Protein AF-0000000086028084 (afdb_homodimer)

Radius of gyration: 30.64 Å; Cα contacts (8 Å, |Δi|>4): 241; chains: 2; bounding box: 40×107×77 Å

Organism: Nephila pilipes (NCBI:txid299642)

Nearest PDB structures (foldseek):
  4lmy-assembly1_B  TM=6.878E-01  e=6.997E-02  Streptococcus pyogenes NS88.2
  2xig-assembly1_C  TM=7.705E-01  e=4.191E-01  Helicobacter pylori 26695
  4ray-assembly1_A  TM=6.240E-01  e=9.632E-02  Magnetospirillum gryphiswaldense MSR-1 v2
  4ray-assembly1_B  TM=5.776E-01  e=9.035E-02  Magnetospirillum gryphiswaldense MSR-1 v2
  2qyo-assembly1_B  TM=6.756E-01  e=2.856E-01  unclassified

Secondary structure (DSSP, 8-state):
-HHHHHHHHHHHHHTS-TT------------------------------------B-HHHHHHHHHHHHHHHT-TT-B-HHHHHHHHTTT-TT--HHHHHHHHHT-TTTEEEEEESSGGG-EEEEEE-TT--/-HHHHHHHHHHHHTTS-TT------------------------------------B-HHHHHHHHHHHHHHHT-TT-B-HHHHHHHHTTT-TT--HHHHHHHHHT-TTTEEEEEESSGGG-EEEEEE-TT--

Solvent-accessible surface area (backbone atoms only — not comparable to full-atom values): 16603 Å² total; per-residue (Å²): 115,76,69,60,58,52,56,54,54,60,59,63,66,65,67,67,69,84,68,79,77,88,77,79,85,77,80,80,75,82,84,82,84,78,83,71,76,70,78,70,73,72,72,75,73,72,69,72,70,60,76,71,76,67,83,44,47,71,66,54,42,49,53,49,21,55,48,41,42,54,28,64,77,27,91,83,32,43,37,56,68,60,53,32,64,58,50,30,77,82,40,69,85,58,44,52,65,54,50,52,56,54,44,66,74,35,66,66,41,36,43,82,42,77,42,72,60,79,96,59,55,41,65,26,40,31,56,38,64,86,61,129,114,74,68,59,58,52,56,55,55,56,60,65,64,66,67,66,69,82,70,76,80,81,76,76,88,76,82,79,78,84,81,83,83,83,83,74,75,70,77,70,74,73,72,74,74,72,70,72,70,62,76,71,77,67,84,45,48,72,65,54,42,50,54,49,22,54,50,43,42,55,28,64,76,28,90,83,31,43,36,57,67,61,54,34,64,57,50,30,77,81,40,69,84,60,44,52,66,54,50,51,56,53,44,65,74,36,67,65,39,35,43,81,41,77,42,70,60,80,95,59,56,41,64,27,38,31,55,38,66,87,61,130

Sequence (264 aa):
SARIEELERALAESQRGRDSEIYEVAAEDRSGNDNTRQNVSVTNSSTQCIPEIVNVTDIDSHIASLIAIFLNAHPFGANIDYICSYVVKTHSALTARDTESLMRKFPRLFREESTGIGATLEKKWAFVGFKNSARIEELERALAESQRGRDSEIYEVAAEDRSGNDNTRQNVSVTNSSTQCIPEIVNVTDIDSHIASLIAIFLNAHPFGANIDYICSYVVKTHSALTARDTESLMRKFPRLFREESTGIGATLEKKWAFVGFKN

Structure (mmCIF, N/CA/C/O backbone):
data_AF-0000000086028084-model_v1
#
loop_
_entity.id
_entity.type
_entity.pdbx_description
1 polymer 'Ecto-NOX disulfide-thiol exchanger 1'
#
loop_
_atom_site.group_PDB
_atom_site.id
_atom_site.type_symbol
_atom_site.label_atom_id
_atom_site.label_alt_id
_atom_site.label_comp_id
_atom_site.label_asym_id
_atom_site.label_entity_id
_atom_site.label_seq_id
_atom_site.pdbx_PDB_ins_code
_atom_site.Cartn_x
_atom_site.Cartn_y
_atom_site.Cartn_z
_atom_site.occupancy
_atom_site.B_iso_or_equiv
_atom_site.auth_seq_id
_atom_site.auth_comp_id
_atom_site.auth_asym_id
_atom_site.auth_atom_id
_atom_site.pdbx_PDB_model_num
ATOM 1 N N . SER A 1 1 ? 5.75 -3.461 -33.75 1 35.44 1 SER A N 1
ATOM 2 C CA . SER A 1 1 ? 6.883 -3.555 -34.656 1 35.44 1 SER A CA 1
ATOM 3 C C . SER A 1 1 ? 7.438 -4.973 -34.719 1 35.44 1 SER A C 1
ATOM 5 O O . SER A 1 1 ? 7.027 -5.832 -33.938 1 35.44 1 SER A O 1
ATOM 7 N N . ALA A 1 2 ? 8.758 -5.125 -35.188 1 48.78 2 ALA A N 1
ATOM 8 C CA . ALA A 1 2 ? 9.633 -6.25 -35.5 1 48.78 2 ALA A CA 1
ATOM 9 C C . ALA A 1 2 ? 9.789 -7.168 -34.281 1 48.78 2 ALA A C 1
ATOM 11 O O . ALA A 1 2 ? 9.906 -8.391 -34.438 1 48.78 2 ALA A O 1
ATOM 12 N N . ARG A 1 3 ? 9.75 -6.512 -33.125 1 47.5 3 ARG A N 1
ATOM 13 C CA . ARG A 1 3 ? 10.109 -7.238 -31.906 1 47.5 3 ARG A CA 1
ATOM 14 C C . ARG A 1 3 ? 8.969 -8.141 -31.438 1 47.5 3 ARG A C 1
ATOM 16 O O . ARG A 1 3 ? 9.195 -9.102 -30.703 1 47.5 3 ARG A O 1
ATOM 23 N N . ILE A 1 4 ? 7.691 -7.789 -31.766 1 49.78 4 ILE A N 1
ATOM 24 C CA . ILE A 1 4 ? 6.512 -8.57 -31.391 1 49.78 4 ILE A CA 1
ATOM 25 C C . ILE A 1 4 ? 6.469 -9.852 -32.219 1 49.78 4 ILE A C 1
ATOM 27 O O . ILE A 1 4 ? 6.129 -10.922 -31.688 1 49.78 4 ILE A O 1
ATOM 31 N N . GLU A 1 5 ? 6.902 -9.727 -33.438 1 51.03 5 GLU A N 1
ATOM 32 C CA . GLU A 1 5 ? 6.848 -10.844 -34.375 1 51.03 5 GLU A CA 1
ATOM 33 C C . GLU A 1 5 ? 7.871 -11.922 -34 1 51.03 5 GLU A C 1
ATOM 35 O O . GLU A 1 5 ? 7.602 -13.117 -34.156 1 51.03 5 GLU A O 1
ATOM 40 N N . GLU A 1 6 ? 9.016 -11.43 -33.344 1 49.56 6 GLU A N 1
ATOM 41 C CA . GLU A 1 6 ? 10.07 -12.352 -32.938 1 49.56 6 GLU A CA 1
ATOM 42 C C . GLU A 1 6 ? 9.648 -13.195 -31.75 1 49.56 6 GLU A C 1
ATOM 44 O O . GLU A 1 6 ? 9.922 -14.391 -31.688 1 49.56 6 GLU A O 1
ATOM 49 N N . LEU A 1 7 ? 8.844 -12.578 -30.812 1 48.91 7 LEU A N 1
ATOM 50 C CA . LEU A 1 7 ? 8.406 -13.305 -29.625 1 48.91 7 LEU A CA 1
ATOM 51 C C . LEU A 1 7 ? 7.328 -14.32 -29.984 1 48.91 7 LEU A C 1
ATOM 53 O O . LEU A 1 7 ? 7.328 -15.438 -29.453 1 48.91 7 LEU A O 1
ATOM 57 N N . GLU A 1 8 ? 6.535 -13.961 -30.984 1 49.94 8 GLU A N 1
ATOM 58 C CA . GLU A 1 8 ? 5.508 -14.891 -31.453 1 49.94 8 GLU A CA 1
ATOM 59 C C . GLU A 1 8 ? 6.129 -16.109 -32.125 1 49.94 8 GLU A C 1
ATOM 61 O O . GLU A 1 8 ? 5.645 -17.234 -31.953 1 49.94 8 GLU A O 1
ATOM 66 N N . ARG A 1 9 ? 7.234 -15.898 -32.844 1 46.97 9 ARG A N 1
ATOM 67 C CA . ARG A 1 9 ? 7.918 -16.953 -33.562 1 46.97 9 ARG A CA 1
ATOM 68 C C . ARG A 1 9 ? 8.562 -17.953 -32.594 1 46.97 9 ARG A C 1
ATOM 70 O O . ARG A 1 9 ? 8.531 -19.156 -32.844 1 46.97 9 ARG A O 1
ATOM 77 N N . ALA A 1 10 ? 9.008 -17.516 -31.359 1 42.5 10 ALA A N 1
ATOM 78 C CA . ALA A 1 10 ? 9.68 -18.406 -30.422 1 42.5 10 ALA A CA 1
ATOM 79 C C . ALA A 1 10 ? 8.672 -19.312 -29.719 1 42.5 10 ALA A C 1
ATOM 81 O O . ALA A 1 10 ? 8.961 -20.484 -29.453 1 42.5 10 ALA A O 1
ATOM 82 N N . LEU A 1 11 ? 7.395 -18.844 -29.547 1 42.72 11 LEU A N 1
ATOM 83 C CA . LEU A 1 11 ? 6.387 -19.641 -28.859 1 42.72 11 LEU A CA 1
ATOM 84 C C . LEU A 1 11 ? 5.891 -20.781 -29.734 1 42.72 11 LEU A C 1
ATOM 86 O O . LEU A 1 11 ? 5.613 -21.875 -29.234 1 42.72 11 LEU A O 1
ATOM 90 N N . ALA A 1 12 ? 5.805 -20.594 -31.047 1 40.97 12 ALA A N 1
ATOM 91 C CA . ALA A 1 12 ? 5.266 -21.609 -31.938 1 40.97 12 ALA A CA 1
ATOM 92 C C . ALA A 1 12 ? 6.172 -22.844 -31.984 1 40.97 12 ALA A C 1
ATOM 94 O O . ALA A 1 12 ? 5.691 -23.969 -32.094 1 40.97 12 ALA A O 1
ATOM 95 N N . GLU A 1 13 ? 7.492 -22.688 -31.906 1 37.75 13 GLU A N 1
ATOM 96 C CA . GLU A 1 13 ? 8.391 -23.797 -32.156 1 37.75 13 GLU A CA 1
ATOM 97 C C . GLU A 1 13 ? 8.422 -24.766 -30.969 1 37.75 13 GLU A C 1
ATOM 99 O O . GLU A 1 13 ? 8.836 -25.922 -31.109 1 37.75 13 GLU A O 1
ATOM 104 N N . SER A 1 14 ? 8.078 -24.219 -29.766 1 32.22 14 SER A N 1
ATOM 105 C CA . SER A 1 14 ? 8.297 -25.094 -28.609 1 32.22 14 SER A CA 1
ATOM 106 C C . SER A 1 14 ? 7.184 -26.125 -28.484 1 32.22 14 SER A C 1
ATOM 108 O O . SER A 1 14 ? 7.297 -27.078 -27.703 1 32.22 14 SER A O 1
ATOM 110 N N . GLN A 1 15 ? 6.035 -25.953 -29.141 1 31.72 15 GLN A N 1
ATOM 111 C CA . GLN A 1 15 ? 4.941 -26.906 -28.922 1 31.72 15 GLN A CA 1
ATOM 112 C C . GLN A 1 15 ? 5.238 -28.25 -29.547 1 31.72 15 GLN A C 1
ATOM 114 O O . GLN A 1 15 ? 4.426 -29.172 -29.469 1 31.72 15 GLN A O 1
ATOM 119 N N . ARG A 1 16 ? 6.191 -28.297 -30.484 1 29.5 16 ARG A N 1
ATOM 120 C CA . ARG A 1 16 ? 6.176 -29.547 -31.234 1 29.5 16 ARG A CA 1
ATOM 121 C C . ARG A 1 16 ? 6.57 -30.719 -30.344 1 29.5 16 ARG A C 1
ATOM 123 O O . ARG A 1 16 ? 6.109 -31.844 -30.547 1 29.5 16 ARG A O 1
ATOM 130 N N . GLY A 1 17 ? 7.555 -30.594 -29.438 1 26.44 17 GLY A N 1
ATOM 131 C CA . GLY A 1 17 ? 8.344 -31.797 -29.203 1 26.44 17 GLY A CA 1
ATOM 132 C C . GLY A 1 17 ? 7.66 -32.781 -28.266 1 26.44 17 GLY A C 1
ATOM 133 O O . GLY A 1 17 ? 8.266 -33.75 -27.828 1 26.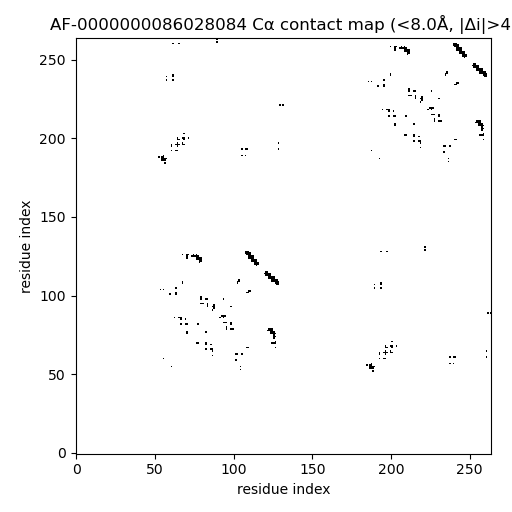44 17 GLY A O 1
ATOM 134 N N . ARG A 1 18 ? 6.633 -32.375 -27.453 1 26.69 18 ARG A N 1
ATOM 135 C CA . ARG A 1 18 ? 6.586 -33.281 -26.312 1 26.69 18 ARG A CA 1
ATOM 136 C C . ARG A 1 18 ? 5.902 -34.594 -26.672 1 26.69 18 ARG A C 1
ATOM 138 O O . ARG A 1 18 ? 4.676 -34.688 -26.641 1 26.69 18 ARG A O 1
ATOM 145 N N . ASP A 1 19 ? 6.227 -35.281 -27.672 1 26.41 19 ASP A N 1
ATOM 146 C CA . ASP A 1 19 ? 5.621 -36.562 -28.062 1 26.41 19 ASP A CA 1
ATOM 147 C C . ASP A 1 19 ? 5.785 -37.594 -26.969 1 26.41 19 ASP A C 1
ATOM 149 O O . ASP A 1 19 ? 5.027 -38.562 -26.922 1 26.41 19 ASP A O 1
ATOM 153 N N . SER A 1 20 ? 7.016 -37.719 -26.375 1 24.05 20 SER A N 1
ATOM 154 C CA . SER A 1 20 ? 7.473 -39.094 -26.344 1 24.05 20 SER A CA 1
ATOM 155 C C . SER A 1 20 ? 6.629 -39.938 -25.391 1 24.05 20 SER A C 1
ATOM 157 O O . SER A 1 20 ? 5.898 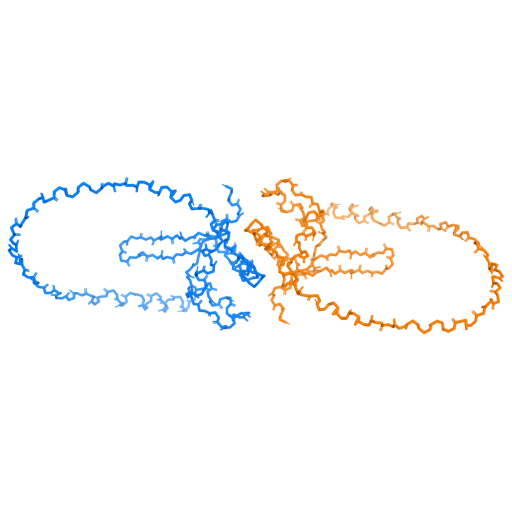-39.406 -24.562 1 24.05 20 SER A O 1
ATOM 159 N N . GLU A 1 21 ? 7.227 -41.156 -24.797 1 25.48 21 GLU A N 1
ATOM 160 C CA . GLU A 1 21 ? 7.137 -42.594 -24.672 1 25.48 21 GLU A CA 1
ATOM 161 C C . GLU A 1 21 ? 6.621 -43 -23.281 1 25.48 21 GLU A C 1
ATOM 163 O O . GLU A 1 21 ? 6.562 -44.188 -22.953 1 25.48 21 GLU A O 1
ATOM 168 N N . ILE A 1 22 ? 6.254 -42.125 -22.328 1 23.53 22 ILE A N 1
ATOM 169 C CA . ILE A 1 22 ? 6.504 -42.719 -21.031 1 23.53 22 ILE A CA 1
ATOM 170 C C . ILE A 1 22 ? 5.672 -44 -20.875 1 23.53 22 ILE A C 1
ATOM 172 O O . ILE A 1 22 ? 4.523 -44.031 -21.328 1 23.53 22 ILE A O 1
ATOM 176 N N . TYR A 1 23 ? 6.379 -45 -20.219 1 20.61 23 TYR A N 1
ATOM 177 C CA . TYR A 1 23 ? 6.484 -46.438 -19.938 1 20.61 23 TYR A CA 1
ATOM 178 C C . TYR A 1 23 ? 5.277 -46.938 -19.156 1 20.61 23 TYR A C 1
ATOM 180 O O . TYR A 1 23 ? 4.602 -46.125 -18.484 1 20.61 23 TYR A O 1
ATOM 188 N N . GLU A 1 24 ? 5.047 -48.188 -19.281 1 23.55 24 GLU A N 1
ATOM 189 C CA . GLU A 1 24 ? 4.105 -49.281 -19.156 1 23.55 24 GLU A CA 1
ATOM 190 C C . GLU A 1 24 ? 3.857 -49.656 -17.703 1 23.55 24 GLU A C 1
ATOM 192 O O . GLU A 1 24 ? 3.197 -50.656 -17.406 1 23.55 24 GLU A O 1
ATOM 197 N N . VAL A 1 25 ? 4.441 -48.875 -16.656 1 23.92 25 VAL A N 1
ATOM 198 C CA . VAL A 1 25 ? 4.648 -49.75 -15.492 1 23.92 25 VAL A CA 1
ATOM 199 C C . VAL A 1 25 ? 3.316 -50.344 -15.039 1 23.92 25 VAL A C 1
ATOM 201 O O . VAL A 1 25 ? 2.293 -49.625 -15.039 1 23.92 25 VAL A O 1
ATOM 204 N N . ALA A 1 26 ? 3.385 -51.656 -14.758 1 21.12 26 ALA A N 1
ATOM 205 C CA . ALA A 1 26 ? 2.674 -52.906 -14.508 1 21.12 26 ALA A CA 1
ATOM 206 C C . ALA A 1 26 ? 1.798 -52.781 -13.258 1 21.12 26 ALA A C 1
ATOM 208 O O . ALA A 1 26 ? 2.125 -52.062 -12.328 1 21.12 26 ALA A O 1
ATOM 209 N N . ALA A 1 27 ? 0.672 -53.375 -13.227 1 21.06 27 ALA A N 1
ATOM 210 C CA . ALA A 1 27 ? -0.643 -53.562 -12.625 1 21.06 27 ALA A CA 1
ATOM 211 C C . ALA A 1 27 ? -0.533 -54.312 -11.305 1 21.06 27 ALA A C 1
ATOM 213 O O . ALA A 1 27 ? -1.544 -54.75 -10.734 1 21.06 27 ALA A O 1
ATOM 214 N N . GLU A 1 28 ? 0.763 -54.469 -10.742 1 21.14 28 GLU A N 1
ATOM 215 C CA . GLU A 1 28 ? 0.634 -55.688 -9.953 1 21.14 28 GLU A CA 1
ATOM 216 C C . GLU A 1 28 ? -0.488 -55.562 -8.922 1 21.14 28 GLU A C 1
ATOM 218 O O . GLU A 1 28 ? -0.87 -54.469 -8.539 1 21.14 28 GLU A O 1
ATOM 223 N N . ASP A 1 29 ? -0.892 -56.719 -8.32 1 22.53 29 ASP A N 1
ATOM 224 C CA . ASP A 1 29 ? -1.953 -57.562 -7.777 1 22.53 29 ASP A CA 1
ATOM 225 C C . ASP A 1 29 ? -2.209 -57.25 -6.305 1 22.53 29 ASP A C 1
ATOM 227 O O . ASP A 1 29 ? -2.91 -58 -5.617 1 22.53 29 ASP A O 1
ATOM 231 N N . ARG A 1 30 ? -1.397 -56.312 -5.668 1 20.36 30 ARG A N 1
ATOM 232 C CA . ARG A 1 30 ? -1.273 -56.688 -4.258 1 20.36 30 ARG A CA 1
ATOM 233 C C . ARG A 1 30 ? -2.645 -56.844 -3.615 1 20.36 30 ARG A C 1
ATOM 235 O O . ARG A 1 30 ? -3.617 -56.219 -4.027 1 20.36 30 ARG A O 1
ATOM 242 N N . SER A 1 31 ? -2.715 -57.688 -2.598 1 20.62 31 SER A N 1
ATOM 243 C CA . SER A 1 31 ? -3.473 -58.562 -1.727 1 20.62 31 SER A CA 1
ATOM 244 C C . SER A 1 31 ? -4.473 -57.781 -0.876 1 20.62 31 SER A C 1
ATOM 246 O O . SER A 1 31 ? -4.418 -56.562 -0.809 1 20.62 31 SER A O 1
ATOM 248 N N . GLY A 1 32 ? -4.68 -58.312 0.406 1 21.25 32 GLY A N 1
ATOM 249 C CA . GLY A 1 32 ? -5.703 -58.938 1.222 1 21.25 32 GLY A CA 1
ATOM 250 C C . GLY A 1 32 ? -6.426 -57.969 2.137 1 21.25 32 GLY A C 1
ATOM 251 O O . GLY A 1 32 ? -7.625 -58.125 2.383 1 21.25 32 GLY A O 1
ATOM 252 N N . ASN A 1 33 ? -5.629 -57.312 3.041 1 21.92 33 ASN A N 1
ATOM 253 C CA . ASN A 1 33 ? -5.953 -57.406 4.461 1 21.92 33 ASN A CA 1
ATOM 254 C C . ASN A 1 33 ? -7.184 -56.594 4.816 1 21.92 33 ASN A C 1
ATOM 256 O O . ASN A 1 33 ? -7.57 -55.688 4.066 1 21.92 33 ASN A O 1
ATOM 260 N N . ASP A 1 34 ? -7.5 -56.719 6.184 1 25.2 34 ASP A N 1
ATOM 261 C CA . ASP A 1 34 ? -8.5 -56.719 7.242 1 25.2 34 ASP A CA 1
ATOM 262 C C . ASP A 1 34 ? -9.008 -55.312 7.547 1 25.2 34 ASP A C 1
ATOM 264 O O . ASP A 1 34 ? -8.219 -54.375 7.605 1 25.2 34 ASP A O 1
ATOM 268 N N . ASN A 1 35 ? -10.188 -55.188 7.328 1 23.02 35 ASN A N 1
ATOM 269 C CA . ASN A 1 35 ? -11.102 -54.031 7.426 1 23.02 35 ASN A CA 1
ATOM 270 C C . ASN A 1 35 ? -11.141 -53.469 8.844 1 23.02 35 ASN A C 1
ATOM 272 O O . ASN A 1 35 ? -11.891 -53.969 9.688 1 23.02 35 ASN A O 1
ATOM 276 N N . THR A 1 36 ? -9.977 -53.469 9.609 1 22.38 36 THR A N 1
ATOM 277 C CA . THR A 1 36 ? -10.109 -52.875 10.93 1 22.38 36 THR A CA 1
ATOM 278 C C . THR A 1 36 ? -10.758 -51.5 10.852 1 22.38 36 THR A C 1
ATOM 280 O O . THR A 1 36 ? -10.289 -50.625 10.109 1 22.38 36 THR A O 1
ATOM 283 N N . ARG A 1 37 ? -12 -51.531 11.203 1 21.31 37 ARG A N 1
ATOM 284 C CA . ARG A 1 37 ? -12.883 -50.375 11.359 1 21.31 37 ARG A CA 1
ATOM 285 C C . ARG A 1 37 ? -12.266 -49.344 12.297 1 21.31 37 ARG A C 1
ATOM 287 O O . ARG A 1 37 ? -12.195 -49.562 13.508 1 21.31 37 ARG A O 1
ATOM 294 N N . GLN A 1 38 ? -11.031 -49 12.195 1 22.81 38 GLN A N 1
ATOM 295 C CA . GLN A 1 38 ? -10.578 -47.969 13.125 1 22.81 38 GLN A CA 1
ATOM 296 C C . GLN A 1 38 ? -11.547 -46.781 13.156 1 22.81 38 GLN A C 1
ATOM 298 O O . GLN A 1 38 ? -11.898 -46.25 12.102 1 22.81 38 GLN A O 1
ATOM 303 N N . ASN A 1 39 ? -12.484 -46.906 14.133 1 24.36 39 ASN A N 1
ATOM 304 C CA . ASN A 1 39 ? -13.328 -45.812 14.562 1 24.36 39 ASN A CA 1
ATOM 305 C C . ASN A 1 39 ? -12.539 -44.5 14.633 1 24.36 39 ASN A C 1
ATOM 307 O O . ASN A 1 39 ? -11.656 -44.344 15.484 1 24.36 39 ASN A O 1
ATOM 311 N N . VAL A 1 40 ? -12.125 -44 13.547 1 28.92 40 VAL A N 1
ATOM 312 C CA . VAL A 1 40 ? -11.484 -42.688 13.516 1 28.92 40 VAL A CA 1
ATOM 313 C C . VAL A 1 40 ? -12.375 -41.656 14.211 1 28.92 40 VAL A C 1
ATOM 315 O O . VAL A 1 40 ? -13.5 -41.406 13.773 1 28.92 40 VAL A O 1
ATOM 318 N N . SER A 1 41 ? -12.516 -41.812 15.586 1 30.59 41 SER A N 1
ATOM 319 C CA . SER A 1 41 ? -13.055 -40.688 16.344 1 30.59 41 SER A CA 1
ATOM 320 C C . SER A 1 41 ? -12.555 -39.375 15.773 1 30.59 41 SER A C 1
ATOM 322 O O . SER A 1 41 ? -11.352 -39.125 15.734 1 30.59 41 SER A O 1
ATOM 324 N N . VAL A 1 42 ? -13.281 -38.906 14.844 1 30.44 42 VAL A N 1
ATOM 325 C CA . VAL A 1 42 ? -13.125 -37.531 14.375 1 30.44 42 VAL A CA 1
ATOM 326 C C . VAL A 1 42 ? -13.266 -36.562 15.547 1 30.44 42 VAL A C 1
ATOM 328 O O . VAL A 1 42 ? -14.359 -36.375 16.094 1 30.44 42 VAL A O 1
ATOM 331 N N . THR A 1 43 ? -12.555 -36.781 16.703 1 31.77 43 THR A N 1
ATOM 332 C CA . THR A 1 43 ? -12.484 -35.594 17.547 1 31.77 43 THR A CA 1
ATOM 333 C C . THR A 1 43 ? -12.32 -34.344 16.688 1 31.77 43 THR A C 1
ATOM 335 O O . THR A 1 43 ? -11.367 -34.219 15.914 1 31.77 43 THR A O 1
ATOM 338 N N . ASN A 1 44 ? -13.461 -33.75 16.312 1 27.73 44 ASN A N 1
ATOM 339 C CA . ASN A 1 44 ? -13.562 -32.406 15.812 1 27.73 44 ASN A CA 1
ATOM 340 C C . ASN A 1 44 ? -12.812 -31.406 16.703 1 27.73 44 ASN A C 1
ATOM 342 O O . ASN A 1 44 ? -13.312 -31.016 17.766 1 27.73 44 ASN A O 1
ATOM 346 N N . SER A 1 45 ? -11.664 -31.688 17.281 1 32.91 45 SER A N 1
ATOM 347 C CA . SER A 1 45 ? -10.898 -30.547 17.797 1 32.91 45 SER A CA 1
ATOM 348 C C . SER A 1 45 ? -11.102 -29.312 16.922 1 32.91 45 SER A C 1
ATOM 350 O O . SER A 1 45 ? -10.578 -29.234 15.805 1 32.91 45 SER A O 1
ATOM 352 N N . SER A 1 46 ? -12.234 -28.734 16.891 1 33.41 46 SER A N 1
ATOM 353 C CA . SER A 1 46 ? -12.422 -27.359 16.438 1 33.41 46 SER A CA 1
ATOM 354 C C . SER A 1 46 ? -11.289 -26.469 16.938 1 33.41 46 SER A C 1
ATOM 356 O O . SER A 1 46 ? -11.297 -26.016 18.078 1 33.41 46 SER A O 1
ATOM 358 N N . THR A 1 47 ? -10.016 -26.766 16.938 1 36.62 47 THR A N 1
ATOM 359 C CA . THR A 1 47 ? -8.977 -25.75 17.047 1 36.62 47 THR A CA 1
ATOM 360 C C . THR A 1 47 ? -9.484 -24.406 16.547 1 36.62 47 THR A C 1
ATOM 362 O O . THR A 1 47 ? -9.781 -24.25 15.359 1 36.62 47 THR A O 1
ATOM 365 N N . GLN A 1 48 ? -10.43 -23.797 17.25 1 39.28 48 GLN A N 1
ATOM 366 C CA . GLN A 1 48 ? -10.68 -22.375 17.062 1 39.28 48 GLN A CA 1
ATOM 367 C C . GLN A 1 48 ? -9.445 -21.656 16.5 1 39.28 48 GLN A C 1
ATOM 369 O O . GLN A 1 48 ? -8.414 -21.594 17.172 1 39.28 48 GLN A O 1
ATOM 374 N N . CYS A 1 49 ? -8.969 -21.906 15.367 1 40.41 49 CYS A N 1
ATOM 375 C CA . CYS A 1 49 ? -7.898 -21.156 14.734 1 40.41 49 CYS A CA 1
ATOM 376 C C . CYS A 1 49 ? -7.926 -19.688 15.172 1 40.41 49 CYS A C 1
ATOM 378 O O . CYS A 1 49 ? -8.906 -18.984 14.93 1 40.41 49 CYS A O 1
ATOM 380 N N . ILE A 1 50 ? -7.766 -19.359 16.453 1 42.94 50 ILE A N 1
ATOM 381 C CA . ILE A 1 50 ? -7.449 -17.969 16.766 1 42.94 50 ILE A CA 1
ATOM 382 C C . ILE A 1 50 ? -6.859 -17.297 15.531 1 42.94 50 ILE A C 1
ATOM 384 O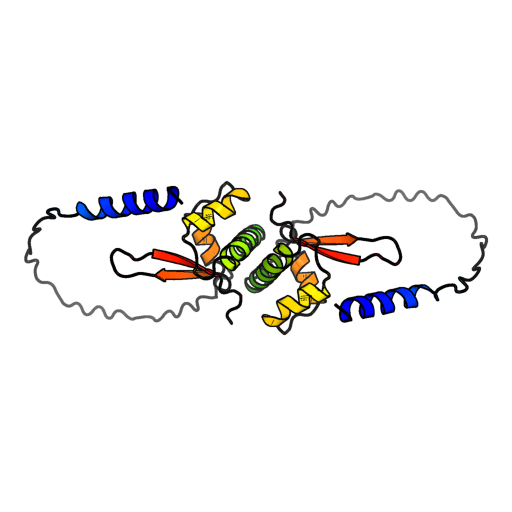 O . ILE A 1 50 ? -5.992 -17.859 14.859 1 42.94 50 ILE A O 1
ATOM 388 N N . PRO A 1 51 ? -7.609 -16.625 14.781 1 45.44 51 PRO A N 1
ATOM 389 C CA . PRO A 1 51 ? -6.898 -15.906 13.719 1 45.44 51 PRO A CA 1
ATOM 390 C C . PRO A 1 51 ? -5.457 -15.57 14.094 1 45.44 51 PRO A C 1
ATOM 392 O O . PRO A 1 51 ? -5.215 -14.984 15.156 1 45.44 51 PRO A O 1
ATOM 395 N N . GLU A 1 52 ? -4.555 -16.516 14.094 1 49.78 52 GLU A N 1
ATOM 396 C CA . GLU A 1 52 ? -3.146 -16.219 14.336 1 49.78 52 GLU A CA 1
ATOM 397 C C . GLU A 1 52 ? -2.826 -14.773 13.992 1 49.78 52 GLU A C 1
ATOM 399 O O . GLU A 1 52 ? -3.057 -14.328 12.859 1 49.78 52 GLU A O 1
ATOM 404 N N . ILE A 1 53 ? -3.113 -13.867 14.914 1 55.53 53 ILE A N 1
ATOM 405 C CA . ILE A 1 53 ? -2.578 -12.523 14.742 1 55.53 53 ILE A CA 1
ATOM 406 C C . ILE A 1 53 ? -1.187 -12.594 14.125 1 55.53 53 ILE A C 1
ATOM 408 O O . ILE A 1 53 ? -0.259 -13.141 14.719 1 55.53 53 ILE A O 1
ATOM 412 N N . VAL A 1 54 ? -1.104 -12.859 12.906 1 63.06 54 VAL A N 1
ATOM 413 C CA . VAL A 1 54 ? 0.207 -12.742 12.273 1 63.06 54 VAL A CA 1
ATOM 414 C C . VAL A 1 54 ? 0.832 -11.391 12.625 1 63.06 54 VAL A C 1
ATOM 416 O O . VAL A 1 54 ? 0.158 -10.359 12.586 1 63.06 54 VAL A O 1
ATOM 419 N N . ASN A 1 55 ? 1.783 -11.508 13.477 1 77.94 55 ASN A N 1
ATOM 420 C CA . ASN A 1 55 ? 2.566 -10.328 13.812 1 77.94 55 ASN A CA 1
ATOM 421 C C . ASN A 1 55 ? 3.143 -9.656 12.57 1 77.94 55 ASN A C 1
ATOM 423 O O . ASN A 1 55 ? 4.098 -10.164 11.977 1 77.94 55 ASN A O 1
ATOM 427 N N . VAL A 1 56 ? 2.416 -8.742 12.023 1 88.06 56 VAL A N 1
ATOM 428 C CA . VAL A 1 56 ? 2.912 -7.977 10.883 1 88.06 56 VAL A CA 1
ATOM 429 C C . VAL A 1 56 ? 3.861 -6.883 11.367 1 88.06 56 VAL A C 1
ATOM 431 O O . VAL A 1 56 ? 3.535 -6.137 12.289 1 88.06 56 VAL A O 1
ATOM 434 N N . THR A 1 57 ? 5.07 -6.93 10.836 1 89.56 57 THR A N 1
ATOM 435 C CA . THR A 1 57 ? 6.062 -5.918 11.188 1 89.56 57 THR A CA 1
ATOM 436 C C . THR A 1 57 ? 5.926 -4.695 10.289 1 89.56 57 THR A C 1
ATOM 438 O O . THR A 1 57 ? 5.199 -4.723 9.297 1 89.56 57 THR A O 1
ATOM 441 N N . ASP A 1 58 ? 6.633 -3.719 10.672 1 89.31 58 ASP A N 1
ATOM 442 C CA . ASP A 1 58 ? 6.656 -2.502 9.867 1 89.31 58 ASP A CA 1
ATOM 443 C C . ASP A 1 58 ? 7.227 -2.777 8.477 1 89.31 58 ASP A C 1
ATOM 445 O O . ASP A 1 58 ? 6.758 -2.213 7.488 1 89.31 58 ASP A O 1
ATOM 449 N N . ILE A 1 59 ? 8.227 -3.678 8.391 1 93.31 59 ILE A N 1
ATOM 450 C CA . ILE A 1 59 ? 8.836 -4.016 7.113 1 93.31 59 ILE A CA 1
ATOM 451 C C . ILE A 1 59 ? 7.852 -4.816 6.266 1 93.31 59 ILE A C 1
ATOM 453 O O . ILE A 1 59 ? 7.754 -4.609 5.051 1 93.31 59 ILE A O 1
ATOM 457 N N . ASP A 1 60 ? 7.09 -5.68 6.855 1 95.44 60 ASP A N 1
ATOM 458 C CA . ASP A 1 60 ? 6.043 -6.41 6.145 1 95.44 60 ASP A CA 1
ATOM 459 C C . ASP A 1 60 ? 5.035 -5.449 5.516 1 95.44 60 ASP A C 1
ATOM 461 O O . ASP A 1 60 ? 4.66 -5.609 4.352 1 95.44 60 ASP A O 1
ATOM 465 N N . SER A 1 61 ? 4.664 -4.473 6.328 1 96.81 61 SER A N 1
ATOM 466 C CA . SER A 1 61 ? 3.682 -3.512 5.844 1 96.81 61 SER A CA 1
ATOM 467 C C . SER A 1 61 ? 4.254 -2.65 4.723 1 96.81 61 SER A C 1
ATOM 469 O O . SER A 1 61 ? 3.547 -2.295 3.779 1 96.81 61 SER A O 1
ATOM 471 N N . HIS A 1 62 ? 5.547 -2.352 4.879 1 97.5 62 HIS A N 1
ATOM 472 C CA . HIS A 1 62 ? 6.223 -1.604 3.828 1 97.5 62 HIS A CA 1
ATOM 473 C C . HIS A 1 62 ? 6.211 -2.373 2.512 1 97.5 62 HIS A C 1
ATOM 475 O O . HIS A 1 62 ? 5.754 -1.855 1.49 1 97.5 62 HIS A O 1
ATOM 481 N N . ILE A 1 63 ? 6.59 -3.576 2.535 1 98.25 63 ILE A N 1
ATOM 482 C CA . ILE A 1 63 ? 6.66 -4.406 1.336 1 98.25 63 ILE A CA 1
ATOM 483 C C . ILE A 1 63 ? 5.258 -4.641 0.784 1 98.25 63 ILE A C 1
ATOM 485 O O . ILE A 1 63 ? 5.035 -4.539 -0.424 1 98.25 63 ILE A O 1
ATOM 489 N N . ALA A 1 64 ? 4.316 -4.852 1.64 1 98.62 64 ALA A N 1
ATOM 490 C CA . ALA A 1 64 ? 2.938 -5.055 1.205 1 98.62 64 ALA A CA 1
ATOM 491 C C . ALA A 1 64 ? 2.408 -3.83 0.466 1 98.62 64 ALA A C 1
ATOM 493 O O . ALA A 1 64 ? 1.698 -3.959 -0.533 1 98.62 64 ALA A O 1
ATOM 494 N N . SER A 1 65 ? 2.754 -2.674 0.97 1 98.88 65 SER A N 1
ATOM 495 C CA . SER A 1 65 ? 2.307 -1.44 0.333 1 98.88 65 SER A CA 1
ATOM 496 C C . SER A 1 65 ? 2.918 -1.282 -1.055 1 98.88 65 SER A C 1
ATOM 498 O O . SER A 1 65 ? 2.24 -0.853 -1.991 1 98.88 65 SER A O 1
ATOM 500 N N . LEU A 1 66 ? 4.18 -1.647 -1.214 1 98.88 66 LEU A N 1
ATOM 501 C CA . LEU A 1 66 ? 4.824 -1.605 -2.523 1 98.88 66 LEU A CA 1
ATOM 502 C C . LEU A 1 66 ? 4.145 -2.566 -3.492 1 98.88 66 LEU A C 1
ATOM 504 O O . LEU A 1 66 ? 3.891 -2.213 -4.648 1 98.88 66 LEU A O 1
ATOM 508 N N . ILE A 1 67 ? 3.82 -3.707 -3.002 1 98.94 67 ILE A N 1
ATOM 509 C CA . ILE A 1 67 ? 3.146 -4.703 -3.828 1 98.94 67 ILE A CA 1
ATOM 510 C C . ILE A 1 67 ? 1.746 -4.211 -4.191 1 98.94 67 ILE A C 1
ATOM 512 O O . ILE A 1 67 ? 1.3 -4.375 -5.328 1 98.94 67 ILE A O 1
ATOM 516 N N . ALA A 1 68 ? 1.043 -3.594 -3.211 1 98.94 68 ALA A N 1
ATOM 517 C CA . ALA A 1 68 ? -0.284 -3.043 -3.473 1 98.94 68 ALA A CA 1
ATOM 518 C C . ALA A 1 68 ? -0.235 -1.995 -4.578 1 98.94 68 ALA A C 1
ATOM 520 O O . ALA A 1 68 ? -1.081 -1.99 -5.477 1 98.94 68 ALA A O 1
ATOM 521 N N . ILE A 1 69 ? 0.767 -1.129 -4.559 1 98.94 69 ILE A N 1
ATOM 522 C CA . ILE A 1 69 ? 0.943 -0.117 -5.598 1 98.94 69 ILE A CA 1
ATOM 523 C C . ILE A 1 69 ? 1.129 -0.794 -6.953 1 98.94 69 ILE A C 1
ATOM 525 O O . ILE A 1 69 ? 0.473 -0.429 -7.93 1 98.94 69 ILE A O 1
ATOM 529 N N . PHE A 1 70 ? 1.95 -1.835 -7.012 1 98.94 70 PHE A N 1
ATOM 530 C CA . PHE A 1 70 ? 2.25 -2.551 -8.242 1 98.94 70 PHE A CA 1
ATOM 531 C C . PHE A 1 70 ? 1.006 -3.25 -8.781 1 98.94 70 PHE A C 1
ATOM 533 O O . PHE A 1 70 ? 0.646 -3.08 -9.945 1 98.94 70 PHE A O 1
ATOM 540 N N . LEU A 1 71 ? 0.311 -3.945 -7.953 1 98.88 71 LEU A N 1
ATOM 541 C CA . LEU A 1 71 ? -0.803 -4.777 -8.391 1 98.88 71 LEU A CA 1
ATOM 542 C C . LEU A 1 71 ? -2.033 -3.928 -8.695 1 98.88 71 LEU A C 1
ATOM 544 O O . LEU A 1 71 ? -2.857 -4.297 -9.531 1 98.88 71 LEU A O 1
ATOM 548 N N . ASN A 1 72 ? -2.127 -2.783 -8.023 1 98.81 72 ASN A N 1
ATOM 549 C CA . ASN A 1 72 ? -3.207 -1.861 -8.352 1 98.81 72 ASN A CA 1
ATOM 550 C C . ASN A 1 72 ? -3.141 -1.424 -9.812 1 98.81 72 ASN A C 1
ATOM 552 O O . ASN A 1 72 ? -4.176 -1.199 -10.445 1 98.81 72 ASN A O 1
ATOM 556 N N . ALA A 1 73 ? -1.989 -1.379 -10.375 1 98.69 73 ALA A N 1
ATOM 557 C CA . ALA A 1 73 ? -1.795 -1.009 -11.781 1 98.69 73 ALA A CA 1
ATOM 558 C C . ALA A 1 73 ? -1.903 -2.229 -12.688 1 98.69 73 ALA A C 1
ATOM 560 O O . ALA A 1 73 ? -1.74 -2.119 -13.906 1 98.69 73 ALA A O 1
ATOM 561 N N . HIS A 1 74 ? -2.141 -3.379 -12.18 1 98.5 74 HIS A N 1
ATOM 562 C CA . HIS A 1 74 ? -2.287 -4.648 -12.883 1 98.5 74 HIS A CA 1
ATOM 563 C C . HIS A 1 74 ? -3.621 -5.309 -12.555 1 98.5 74 HIS A C 1
ATOM 565 O O . HIS A 1 74 ? -3.664 -6.297 -11.82 1 98.5 74 HIS A O 1
ATOM 571 N N . PRO A 1 75 ? -4.727 -4.941 -13.172 1 97.19 75 PRO A N 1
ATOM 572 C CA . PRO A 1 75 ? -6.07 -5.383 -12.789 1 97.19 75 PRO A CA 1
ATOM 573 C C . PRO A 1 75 ? -6.297 -6.871 -13.047 1 97.19 75 PRO A C 1
ATOM 575 O O . PRO A 1 75 ? -7.215 -7.465 -12.477 1 97.19 75 PRO A O 1
ATOM 578 N N . PHE A 1 76 ? -5.449 -7.441 -13.75 1 96.31 76 PHE A N 1
ATOM 579 C CA . PHE A 1 76 ? -5.625 -8.844 -14.086 1 96.31 76 PHE A CA 1
ATOM 580 C C . PHE A 1 76 ? -4.633 -9.719 -13.328 1 96.31 76 PHE A C 1
ATOM 582 O O . PHE A 1 76 ? -4.457 -10.891 -13.641 1 96.31 76 PHE A O 1
ATOM 589 N N . GLY A 1 77 ? -3.941 -9.125 -12.438 1 98.06 77 GLY A N 1
ATOM 590 C CA . GLY A 1 77 ? -2.965 -9.859 -11.641 1 98.06 77 GLY A CA 1
ATOM 591 C C . GLY A 1 77 ? -1.607 -9.961 -12.305 1 98.06 77 GLY A C 1
ATOM 592 O O . GLY A 1 77 ? -1.42 -9.469 -13.422 1 98.06 77 GLY A O 1
ATOM 593 N N . ALA A 1 78 ? -0.68 -10.5 -11.586 1 98.44 78 ALA A N 1
ATOM 594 C CA . ALA A 1 78 ? 0.681 -10.711 -12.07 1 98.44 78 ALA A CA 1
ATOM 595 C C . ALA A 1 78 ? 1.295 -11.969 -11.469 1 98.44 78 ALA A C 1
ATOM 597 O O . ALA A 1 78 ? 0.924 -12.375 -10.367 1 98.44 78 ALA A O 1
ATOM 598 N N . ASN A 1 79 ? 2.152 -12.578 -12.188 1 97.56 79 ASN A N 1
ATOM 599 C CA . ASN A 1 79 ? 2.863 -13.734 -11.648 1 97.56 79 ASN A CA 1
ATOM 600 C C . ASN A 1 79 ? 3.883 -13.32 -10.594 1 97.56 79 ASN A C 1
ATOM 602 O O . ASN A 1 79 ? 4.32 -12.172 -10.555 1 97.56 79 ASN A O 1
ATOM 606 N N . ILE A 1 80 ? 4.227 -14.227 -9.828 1 98.44 80 ILE A N 1
ATOM 607 C CA . ILE A 1 80 ? 5.082 -13.977 -8.672 1 98.44 80 ILE A CA 1
ATOM 608 C C . ILE A 1 80 ? 6.434 -13.438 -9.133 1 98.44 80 ILE A C 1
ATOM 610 O O . ILE A 1 80 ? 7.039 -12.602 -8.461 1 98.44 80 ILE A O 1
ATOM 614 N N . ASP A 1 81 ? 6.941 -13.852 -10.289 1 98.19 81 ASP A N 1
ATOM 615 C CA . ASP A 1 81 ? 8.242 -13.398 -10.781 1 98.19 81 ASP A CA 1
ATOM 616 C C . ASP A 1 81 ? 8.211 -11.906 -11.117 1 98.19 81 ASP A C 1
ATOM 618 O O . ASP A 1 81 ? 9.18 -11.188 -10.867 1 98.19 81 ASP A O 1
ATOM 622 N N . TYR A 1 82 ? 7.098 -11.5 -11.625 1 98.44 82 TYR A N 1
ATOM 623 C CA . TYR A 1 82 ? 6.945 -10.086 -11.969 1 98.44 82 TYR A CA 1
ATOM 624 C C . TYR A 1 82 ? 6.836 -9.234 -10.711 1 98.44 82 TYR A C 1
ATOM 626 O O . TYR A 1 82 ? 7.441 -8.164 -10.625 1 98.44 82 TYR A O 1
ATOM 634 N N . ILE A 1 83 ? 6.137 -9.68 -9.789 1 98.88 83 ILE A N 1
ATOM 635 C CA . ILE A 1 83 ? 5.977 -8.961 -8.523 1 98.88 83 ILE A CA 1
ATOM 636 C C . ILE A 1 83 ? 7.32 -8.883 -7.805 1 98.88 83 ILE A C 1
ATOM 638 O O . ILE A 1 83 ? 7.727 -7.809 -7.352 1 98.88 83 ILE A O 1
ATOM 642 N N . CYS A 1 84 ? 8.031 -9.961 -7.797 1 98.81 84 CYS A N 1
ATOM 643 C CA . CYS A 1 84 ? 9.336 -10.008 -7.141 1 98.81 84 CYS A CA 1
ATOM 644 C C . CYS A 1 84 ? 10.312 -9.055 -7.816 1 98.81 84 CYS A C 1
ATOM 646 O O . CYS A 1 84 ? 11.094 -8.383 -7.141 1 98.81 84 CYS A O 1
ATOM 648 N N . SER A 1 85 ? 10.297 -8.992 -9.141 1 98.69 85 SER A N 1
ATOM 649 C CA . SER A 1 85 ? 11.188 -8.094 -9.875 1 98.69 85 SER A CA 1
ATOM 650 C C . SER A 1 85 ? 10.977 -6.645 -9.461 1 98.69 85 SER A C 1
ATOM 652 O O . SER A 1 85 ? 11.906 -5.84 -9.492 1 98.69 85 SER A O 1
ATOM 654 N N . TYR A 1 86 ? 9.797 -6.328 -9.078 1 98.56 86 TYR A N 1
ATOM 655 C CA . TYR A 1 86 ? 9.445 -4.98 -8.648 1 98.56 86 TYR A CA 1
ATOM 656 C C . TYR A 1 86 ? 9.945 -4.715 -7.234 1 98.56 86 TYR A C 1
ATOM 658 O O . TYR A 1 86 ? 10.586 -3.689 -6.977 1 98.56 86 TYR A O 1
ATOM 666 N N . VAL A 1 87 ? 9.734 -5.617 -6.281 1 98.44 87 VAL A N 1
ATOM 667 C CA . VAL A 1 87 ? 9.984 -5.355 -4.867 1 98.44 87 VAL A CA 1
ATOM 668 C C . VAL A 1 87 ? 11.484 -5.457 -4.578 1 98.44 87 VAL A C 1
ATOM 670 O O . VAL A 1 87 ? 12 -4.742 -3.715 1 98.44 87 VAL A O 1
ATOM 673 N N . VAL A 1 88 ? 12.266 -6.18 -5.312 1 98.12 88 VAL A N 1
ATOM 674 C CA . VAL A 1 88 ? 13.68 -6.395 -5.055 1 98.12 88 VAL A CA 1
ATOM 675 C C . VAL A 1 88 ? 14.453 -5.105 -5.309 1 98.12 88 VAL A C 1
ATOM 677 O O . VAL A 1 88 ? 15.609 -4.969 -4.887 1 98.12 88 VAL A O 1
ATOM 680 N N . LYS A 1 89 ? 13.859 -4.188 -6.102 1 97.38 89 LYS A N 1
ATOM 681 C CA . LYS A 1 89 ? 14.492 -2.889 -6.316 1 97.38 89 LYS A CA 1
ATOM 682 C C . LYS A 1 89 ? 14.656 -2.135 -5 1 97.38 89 LYS A C 1
ATOM 684 O O . LYS A 1 89 ? 15.547 -1.294 -4.867 1 97.38 89 LYS A O 1
ATOM 689 N N . THR A 1 90 ? 13.805 -2.311 -4.012 1 97.06 90 THR A N 1
ATOM 690 C CA . THR A 1 90 ? 13.875 -1.674 -2.701 1 97.06 90 THR A CA 1
ATOM 691 C C . THR A 1 90 ? 14.352 -2.664 -1.645 1 97.06 90 THR A C 1
ATOM 693 O O . THR A 1 90 ? 15.07 -2.287 -0.712 1 97.06 90 THR A O 1
ATOM 696 N N . HIS A 1 91 ? 13.977 -3.891 -1.782 1 97.06 91 HIS A N 1
ATOM 697 C CA . HIS A 1 91 ? 14.375 -4.965 -0.879 1 97.06 91 HIS A CA 1
ATOM 698 C C . HIS A 1 91 ? 15.117 -6.066 -1.626 1 97.06 91 HIS A C 1
ATOM 700 O O . HIS A 1 91 ? 14.531 -7.094 -1.973 1 97.06 91 HIS A O 1
ATOM 706 N N . SER A 1 92 ? 16.391 -5.949 -1.705 1 97.5 92 SER A N 1
ATOM 707 C CA . SER A 1 92 ? 17.203 -6.73 -2.635 1 97.5 92 SER A CA 1
ATOM 708 C C . SER A 1 92 ? 17.359 -8.172 -2.16 1 97.5 92 SER A C 1
ATOM 710 O O . SER A 1 92 ? 17.719 -9.055 -2.943 1 97.5 92 SER A O 1
ATOM 712 N N . ALA A 1 93 ? 17.094 -8.391 -0.923 1 97.38 93 ALA A N 1
ATOM 713 C CA . ALA A 1 93 ? 17.328 -9.727 -0.387 1 97.38 93 ALA A CA 1
ATOM 714 C C . ALA A 1 93 ? 16.109 -10.625 -0.589 1 97.38 93 ALA A C 1
ATOM 716 O O . ALA A 1 93 ? 16.172 -11.828 -0.314 1 97.38 93 ALA A O 1
ATOM 717 N N . LEU A 1 94 ? 15.039 -10.078 -1.054 1 97.94 94 LEU A N 1
ATOM 718 C CA . LEU A 1 94 ? 13.797 -10.844 -1.149 1 97.94 94 LEU A CA 1
ATOM 719 C C . LEU A 1 94 ? 13.844 -11.812 -2.332 1 97.94 94 LEU A C 1
ATOM 721 O O . LEU A 1 94 ? 14.359 -11.469 -3.396 1 97.94 94 LEU A O 1
ATOM 725 N N . THR A 1 95 ? 13.289 -13.016 -2.111 1 98.56 95 THR A N 1
ATOM 726 C CA . THR A 1 95 ? 13.062 -13.992 -3.172 1 98.56 95 THR A CA 1
ATOM 727 C C . THR A 1 95 ? 11.586 -14.055 -3.543 1 98.56 95 THR A C 1
ATOM 729 O O . THR A 1 95 ? 10.742 -13.438 -2.881 1 98.56 95 THR A O 1
ATOM 732 N N . ALA A 1 96 ? 11.297 -14.812 -4.629 1 98.5 96 ALA A N 1
ATOM 733 C CA . ALA A 1 96 ? 9.906 -15.062 -4.996 1 98.5 96 ALA A CA 1
ATOM 734 C C . ALA A 1 96 ? 9.156 -15.766 -3.871 1 98.5 96 ALA A C 1
ATOM 736 O O . ALA A 1 96 ? 7.996 -15.461 -3.598 1 98.5 96 ALA A O 1
ATOM 737 N N . ARG A 1 97 ? 9.836 -16.641 -3.221 1 98.38 97 ARG A N 1
ATOM 738 C CA . ARG A 1 97 ? 9.234 -17.375 -2.113 1 98.38 97 ARG A CA 1
ATOM 739 C C . ARG A 1 97 ? 8.906 -16.453 -0.95 1 98.38 97 ARG A C 1
ATOM 741 O O . ARG A 1 97 ? 7.809 -16.516 -0.391 1 98.38 97 ARG A O 1
ATOM 748 N N . ASP A 1 98 ? 9.859 -15.594 -0.588 1 98.12 98 ASP A N 1
ATOM 749 C CA . ASP A 1 98 ? 9.625 -14.594 0.455 1 98.12 98 ASP A CA 1
ATOM 750 C C . ASP A 1 98 ? 8.445 -13.703 0.104 1 98.12 98 ASP A C 1
ATOM 752 O O . ASP A 1 98 ? 7.586 -13.438 0.951 1 98.12 98 ASP A O 1
ATOM 756 N N . THR A 1 99 ? 8.445 -13.281 -1.15 1 98.56 99 THR A N 1
ATOM 757 C CA . THR A 1 99 ? 7.414 -12.367 -1.635 1 98.56 99 THR A CA 1
ATOM 758 C C . THR A 1 99 ? 6.035 -13.016 -1.562 1 98.56 99 THR A C 1
ATOM 760 O O . THR A 1 99 ? 5.082 -12.414 -1.072 1 98.56 99 THR A O 1
ATOM 763 N N . GLU A 1 100 ? 5.969 -14.227 -1.919 1 98.56 100 GLU A N 1
ATOM 764 C CA . GLU A 1 100 ? 4.719 -14.977 -1.87 1 98.56 100 GLU A CA 1
ATOM 765 C C . GLU A 1 100 ? 4.258 -15.188 -0.431 1 98.56 100 GLU A C 1
ATOM 767 O O . GLU A 1 100 ? 3.082 -14.984 -0.115 1 98.56 100 GLU A O 1
ATOM 772 N N . SER A 1 101 ? 5.188 -15.602 0.385 1 97.75 101 SER A N 1
ATOM 773 C CA . SER A 1 101 ? 4.875 -15.82 1.793 1 97.75 101 SER A CA 1
ATOM 774 C C . SER A 1 101 ? 4.359 -14.547 2.451 1 97.75 101 SER A C 1
ATOM 776 O O . SER A 1 101 ? 3.432 -14.594 3.26 1 97.75 101 SER A O 1
ATOM 778 N N . LEU A 1 102 ? 4.98 -13.461 2.082 1 97.25 102 LEU A N 1
ATOM 779 C CA . LEU A 1 102 ? 4.57 -12.172 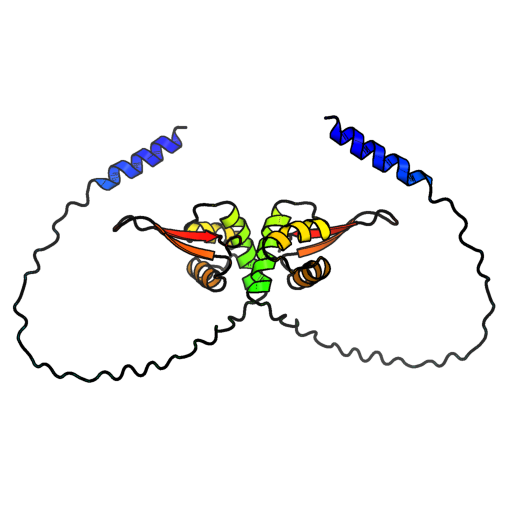2.631 1 97.25 102 LEU A CA 1
ATOM 780 C C . LEU A 1 102 ? 3.146 -11.828 2.201 1 97.25 102 LEU A C 1
ATOM 782 O O . LEU A 1 102 ? 2.328 -11.414 3.025 1 97.25 102 LEU A O 1
ATOM 786 N N . MET A 1 103 ? 2.842 -12.047 0.946 1 98.12 103 MET A N 1
ATOM 787 C CA . MET A 1 103 ? 1.521 -11.688 0.439 1 98.12 103 MET A CA 1
ATOM 788 C C . MET A 1 103 ? 0.436 -12.523 1.113 1 98.12 103 MET A C 1
ATOM 790 O O . MET A 1 103 ? -0.682 -12.047 1.317 1 98.12 103 MET A O 1
ATOM 794 N N . ARG A 1 104 ? 0.764 -13.664 1.547 1 97.25 104 ARG A N 1
ATOM 795 C CA . ARG A 1 104 ? -0.19 -14.539 2.227 1 97.25 104 ARG A CA 1
ATOM 796 C C . ARG A 1 104 ? -0.546 -13.992 3.605 1 97.25 104 ARG A C 1
ATOM 798 O O . ARG A 1 104 ? -1.606 -14.305 4.148 1 97.25 104 ARG A O 1
ATOM 805 N N . LYS A 1 105 ? 0.264 -13.156 4.121 1 95.38 105 LYS A N 1
ATOM 806 C CA . LYS A 1 105 ? -0.004 -12.539 5.422 1 95.38 105 LYS A CA 1
ATOM 807 C C . LYS A 1 105 ? -1.075 -11.461 5.309 1 95.38 105 LYS A C 1
ATOM 809 O O . LYS A 1 105 ? -1.6 -10.992 6.32 1 95.38 105 LYS A O 1
ATOM 814 N N . PHE A 1 106 ? -1.402 -11.055 4.043 1 96.31 106 PHE A N 1
ATOM 815 C CA . PHE A 1 106 ? -2.307 -9.93 3.844 1 96.31 106 PHE A CA 1
ATOM 816 C C . PHE A 1 106 ? -3.467 -10.32 2.938 1 96.31 106 PHE A C 1
ATOM 818 O O . PHE A 1 106 ? -3.619 -9.773 1.844 1 96.31 106 PHE A O 1
ATOM 825 N N . PRO A 1 107 ? -4.367 -11.133 3.486 1 96.06 107 PRO A N 1
ATOM 826 C CA . PRO A 1 107 ? -5.457 -11.633 2.646 1 96.06 107 PRO A CA 1
ATOM 827 C C . PRO A 1 107 ? -6.477 -10.547 2.301 1 96.06 107 PRO A C 1
ATOM 829 O O . PRO A 1 107 ? -7.301 -10.734 1.402 1 96.06 107 PRO A O 1
ATOM 832 N N . ARG A 1 108 ? -6.465 -9.398 2.947 1 96.69 108 ARG A N 1
ATOM 833 C CA . ARG A 1 108 ? -7.344 -8.281 2.602 1 96.69 108 ARG A CA 1
ATOM 834 C C . ARG A 1 108 ? -6.793 -7.5 1.414 1 96.69 108 ARG A C 1
ATOM 836 O O . ARG A 1 108 ? -7.508 -6.703 0.804 1 96.69 108 ARG A O 1
ATOM 843 N N . LEU A 1 109 ? -5.551 -7.746 1.054 1 98.5 109 LEU A N 1
ATOM 844 C CA . LEU A 1 109 ? -4.91 -6.973 -0.003 1 98.5 109 LEU A CA 1
ATOM 845 C C . LEU A 1 109 ? -4.668 -7.836 -1.237 1 98.5 109 LEU A C 1
ATOM 847 O O . LEU A 1 109 ? -4.75 -7.348 -2.367 1 98.5 109 LEU A O 1
ATOM 851 N N . PHE A 1 110 ? -4.398 -9.125 -0.936 1 98.5 110 PHE A N 1
ATOM 852 C CA . PHE A 1 110 ? -3.891 -9.945 -2.029 1 98.5 110 PHE A CA 1
ATOM 853 C C . PHE A 1 110 ? -4.609 -11.281 -2.078 1 98.5 110 PHE A C 1
ATOM 855 O O . PHE A 1 110 ? -4.887 -11.883 -1.038 1 98.5 110 PHE A O 1
ATOM 862 N N . ARG A 1 111 ? -4.824 -11.711 -3.305 1 98.31 111 ARG A N 1
ATOM 863 C CA . ARG A 1 111 ? -5.43 -13.023 -3.523 1 98.31 111 ARG A CA 1
ATOM 864 C C . ARG A 1 111 ? -4.699 -13.789 -4.621 1 98.31 111 ARG A C 1
ATOM 866 O O . ARG A 1 111 ? -4.391 -13.227 -5.676 1 98.31 111 ARG A O 1
ATOM 873 N N . GLU A 1 112 ? -4.398 -14.977 -4.324 1 97.88 112 GLU A N 1
ATOM 874 C CA . GLU A 1 112 ? -3.854 -15.875 -5.336 1 97.88 112 GLU A CA 1
ATOM 875 C C . GLU A 1 112 ? -4.945 -16.375 -6.277 1 97.88 112 GLU A C 1
ATOM 877 O O . GLU A 1 112 ? -6.023 -16.781 -5.828 1 97.88 112 GLU A O 1
ATOM 882 N N . GLU A 1 113 ? -4.691 -16.281 -7.531 1 96.06 113 GLU A N 1
ATOM 883 C CA . GLU A 1 113 ? -5.645 -16.734 -8.539 1 96.06 113 GLU A CA 1
ATOM 884 C C . GLU A 1 113 ? -4.969 -17.641 -9.562 1 96.06 113 GLU A C 1
ATOM 886 O O . GLU A 1 113 ? -3.834 -17.391 -9.969 1 96.06 113 GLU A O 1
ATOM 891 N N . SER A 1 114 ? -5.613 -18.703 -9.805 1 93.06 114 SER A N 1
ATOM 892 C CA . SER A 1 114 ? -5.148 -19.594 -10.852 1 93.06 114 SER A CA 1
ATOM 893 C C . SER A 1 114 ? -6.012 -19.469 -12.109 1 93.06 114 SER A C 1
ATOM 895 O O . SER A 1 114 ? -7.238 -19.406 -12.016 1 93.06 114 SER A O 1
ATOM 897 N N . THR A 1 115 ? -5.34 -19.234 -13.133 1 87.44 115 THR A N 1
ATOM 898 C CA . THR A 1 115 ? -6.035 -19.172 -14.414 1 87.44 115 THR A CA 1
ATOM 899 C C . THR A 1 115 ? -5.5 -20.25 -15.367 1 87.44 115 THR A C 1
ATOM 901 O O . THR A 1 115 ? -4.379 -20.734 -15.195 1 87.44 115 THR A O 1
ATOM 904 N N . GLY A 1 116 ? -6.387 -20.625 -16.344 1 88 116 GLY A N 1
ATOM 905 C CA . GLY A 1 116 ? -5.992 -21.656 -17.297 1 88 116 GLY A CA 1
ATOM 906 C C . GLY A 1 116 ? -6.469 -23.047 -16.891 1 88 116 GLY A C 1
ATOM 907 O O . GLY A 1 116 ? -7.293 -23.188 -15.992 1 88 116 GLY A O 1
ATOM 908 N N . ILE A 1 117 ? -6.352 -23.922 -17.766 1 87.38 117 ILE A N 1
ATOM 909 C CA . ILE A 1 117 ? -6.77 -25.312 -17.531 1 87.38 117 ILE A CA 1
ATOM 910 C C . ILE A 1 117 ? -5.613 -26.25 -17.844 1 87.38 117 ILE A C 1
ATOM 912 O O . ILE A 1 117 ? -4.844 -26.016 -18.781 1 87.38 117 ILE A O 1
ATOM 916 N N . GLY A 1 118 ? -5.516 -27.219 -16.984 1 87.75 118 GLY A N 1
ATOM 917 C CA . GLY A 1 118 ? -4.539 -28.281 -17.219 1 87.75 118 GLY A CA 1
ATOM 918 C C . GLY A 1 118 ? -3.111 -27.766 -17.281 1 87.75 118 GLY A C 1
ATOM 919 O O . GLY A 1 118 ? -2.654 -27.078 -16.375 1 87.75 118 GLY A O 1
ATOM 920 N N . ALA A 1 119 ? -2.467 -28.062 -18.406 1 89.38 119 ALA A N 1
ATOM 921 C CA . ALA A 1 119 ? -1.052 -27.766 -18.594 1 89.38 119 ALA A CA 1
ATOM 922 C C . ALA A 1 119 ? -0.829 -26.25 -18.703 1 89.38 119 ALA A C 1
ATOM 924 O O . ALA A 1 119 ? 0.298 -25.781 -18.562 1 89.38 119 ALA A O 1
ATOM 925 N N . THR A 1 120 ? -1.923 -25.359 -18.922 1 89.44 120 THR A N 1
ATOM 926 C CA . THR A 1 120 ? -1.793 -23.922 -19.125 1 89.44 120 THR A CA 1
ATOM 927 C C . THR A 1 120 ? -2.141 -23.156 -17.844 1 89.44 120 THR A C 1
ATOM 929 O O . THR A 1 120 ? -2.33 -21.938 -17.875 1 89.44 120 THR A O 1
ATOM 932 N N . LEU A 1 121 ? -2.215 -23.891 -16.672 1 90.5 121 LEU A N 1
ATOM 933 C CA . LEU A 1 121 ? -2.576 -23.25 -15.414 1 90.5 121 LEU A CA 1
ATOM 934 C C . LEU A 1 121 ? -1.489 -22.266 -14.977 1 90.5 121 LEU A C 1
ATOM 936 O O . LEU A 1 121 ? -0.321 -22.641 -14.859 1 90.5 121 LEU A O 1
ATOM 940 N N . GLU A 1 122 ? -1.862 -20.953 -14.906 1 93 122 GLU A N 1
ATOM 941 C CA . GLU A 1 122 ? -0.97 -19.891 -14.438 1 93 122 GLU A CA 1
ATOM 942 C C . GLU A 1 122 ? -1.432 -19.328 -13.102 1 93 122 GLU A C 1
ATOM 944 O O . GLU A 1 122 ? -2.623 -19.094 -12.898 1 93 122 GLU A O 1
ATOM 949 N N . LYS A 1 123 ? -0.515 -19.297 -12.18 1 95.69 123 LYS A N 1
ATOM 950 C CA . LYS A 1 123 ? -0.771 -18.688 -10.875 1 95.69 123 LYS A CA 1
ATOM 951 C C . LYS A 1 123 ? -0.43 -17.203 -10.883 1 95.69 123 LYS A C 1
ATOM 953 O O . LYS A 1 123 ? 0.667 -16.812 -11.289 1 95.69 123 LYS A O 1
ATOM 958 N N . LYS A 1 124 ? -1.368 -16.406 -10.508 1 97.81 124 LYS A N 1
ATOM 959 C CA . LYS A 1 124 ? -1.197 -14.961 -10.414 1 97.81 124 LYS A CA 1
ATOM 960 C C . LYS A 1 124 ? -1.688 -14.438 -9.07 1 97.81 124 LYS A C 1
ATOM 962 O O . LYS A 1 124 ? -2.361 -15.156 -8.32 1 97.81 124 LYS A O 1
ATOM 967 N N . TRP A 1 125 ? -1.211 -13.328 -8.758 1 98.56 125 TRP A N 1
ATOM 968 C CA . TRP A 1 125 ? -1.696 -12.594 -7.59 1 98.56 125 TRP A CA 1
ATOM 969 C C . TRP A 1 125 ? -2.404 -11.312 -8.016 1 98.56 125 TRP A C 1
ATOM 971 O O . TRP A 1 125 ? -1.95 -10.617 -8.922 1 98.56 125 TRP A O 1
ATOM 981 N N . ALA A 1 126 ? -3.533 -11.078 -7.34 1 98.75 126 ALA A N 1
ATOM 982 C CA . ALA A 1 126 ? -4.336 -9.891 -7.637 1 98.75 126 ALA A CA 1
ATOM 983 C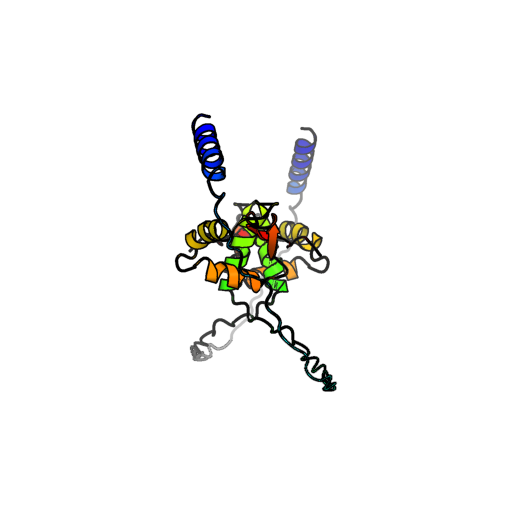 C . ALA A 1 126 ? -4.516 -9.023 -6.395 1 98.75 126 ALA A C 1
ATOM 985 O O . ALA A 1 126 ? -4.516 -9.539 -5.27 1 98.75 126 ALA A O 1
ATOM 986 N N . PHE A 1 127 ? -4.633 -7.695 -6.586 1 98.75 127 PHE A N 1
ATOM 987 C CA . PHE A 1 127 ? -5 -6.758 -5.531 1 98.75 127 PHE A CA 1
ATOM 988 C C . PHE A 1 127 ? -6.508 -6.758 -5.305 1 98.75 127 PHE A C 1
ATOM 990 O O . PHE A 1 127 ? -7.281 -6.621 -6.254 1 98.75 127 PHE A O 1
ATOM 997 N N . VAL A 1 128 ? -6.883 -6.879 -4.078 1 98.5 128 VAL A N 1
ATOM 998 C CA . VAL A 1 128 ? -8.312 -6.961 -3.797 1 98.5 128 VAL A CA 1
ATOM 999 C C . VAL A 1 128 ? -8.68 -5.977 -2.691 1 98.5 128 VAL A C 1
ATOM 1001 O O . VAL A 1 128 ? -9.711 -6.137 -2.025 1 98.5 128 VAL A O 1
ATOM 1004 N N . GLY A 1 129 ? -7.918 -4.984 -2.467 1 98.31 129 GLY A N 1
ATOM 1005 C CA . GLY A 1 129 ? -8.055 -4.086 -1.333 1 98.31 129 GLY A CA 1
ATOM 1006 C C . GLY A 1 129 ? -9.32 -3.24 -1.394 1 98.31 129 GLY A C 1
ATOM 1007 O O . GLY A 1 129 ? -9.734 -2.67 -0.385 1 98.31 129 GLY A O 1
ATOM 1008 N N . PHE A 1 130 ? -9.898 -3.174 -2.543 1 97.88 130 PHE A N 1
ATOM 1009 C CA . PHE A 1 130 ? -11.094 -2.352 -2.67 1 97.88 130 PHE A CA 1
ATOM 1010 C C . PHE A 1 130 ? -12.352 -3.201 -2.533 1 97.88 130 PHE A C 1
ATOM 1012 O O . PHE A 1 130 ? -13.461 -2.676 -2.545 1 97.88 130 PHE A O 1
ATOM 1019 N N . LYS A 1 131 ? -11.984 -4.531 -2.402 1 87.44 131 LYS A N 1
ATOM 1020 C CA . LYS A 1 131 ? -13.125 -5.441 -2.42 1 87.44 131 LYS A CA 1
ATOM 1021 C C . LYS A 1 131 ? -13.578 -5.781 -1.003 1 87.44 131 LYS A C 1
ATOM 1023 O O . LYS A 1 131 ? -12.758 -5.926 -0.098 1 87.44 131 LYS A O 1
ATOM 1028 N N . ASN A 1 132 ? -14.734 -5.336 -0.428 1 64.75 132 ASN A N 1
ATOM 1029 C CA . ASN A 1 132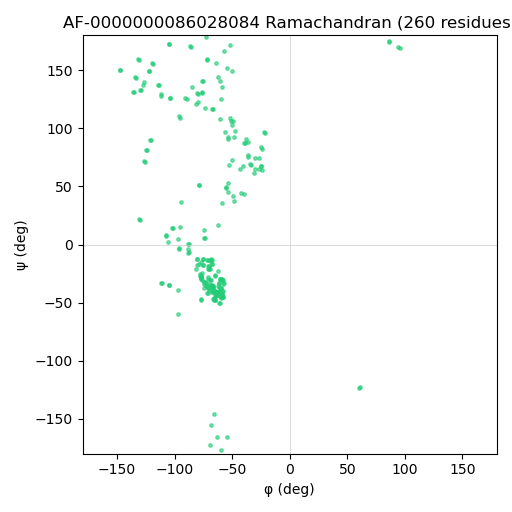 ? -15.312 -5.723 0.854 1 64.75 132 ASN A CA 1
ATOM 1030 C C . ASN A 1 132 ? -15.961 -7.102 0.78 1 64.75 132 ASN A C 1
ATOM 1032 O O . ASN A 1 132 ? -16.5 -7.484 -0.262 1 64.75 132 ASN A O 1
ATOM 1036 N N . SER B 1 1 ? -11.391 26.016 -18.547 1 35.47 1 SER B N 1
ATOM 1037 C CA . SER B 1 1 ? -12.594 26.75 -18.906 1 35.47 1 SER B CA 1
ATOM 1038 C C . SER B 1 1 ? -12.977 27.75 -17.828 1 35.47 1 SER B C 1
ATOM 1040 O O . SER B 1 1 ? -12.383 27.766 -16.75 1 35.47 1 SER B O 1
ATOM 1042 N N . ALA B 1 2 ? -14.273 28.25 -17.75 1 51.78 2 ALA B N 1
ATOM 1043 C CA . ALA B 1 2 ? -14.984 29.297 -17.016 1 51.78 2 ALA B CA 1
ATOM 1044 C C . ALA B 1 2 ? -14.867 29.094 -15.516 1 51.78 2 ALA B C 1
ATOM 1046 O O . ALA B 1 2 ? -14.805 30.062 -14.758 1 51.78 2 ALA B O 1
ATOM 1047 N N . ARG B 1 3 ? -14.836 27.828 -15.195 1 49.41 3 ARG B N 1
ATOM 1048 C CA . ARG B 1 3 ? -14.93 27.469 -13.781 1 49.41 3 ARG B CA 1
ATOM 1049 C C . ARG B 1 3 ? -13.609 27.719 -13.062 1 49.41 3 ARG B C 1
ATOM 1051 O O . ARG B 1 3 ? -13.586 27.922 -11.852 1 49.41 3 ARG B O 1
ATOM 1058 N N . ILE B 1 4 ? -12.453 27.594 -13.789 1 50.91 4 ILE B N 1
ATOM 1059 C CA . ILE B 1 4 ? -11.133 27.828 -13.219 1 50.91 4 ILE B CA 1
ATOM 1060 C C . ILE B 1 4 ? -10.938 29.312 -12.93 1 50.91 4 ILE B C 1
ATOM 1062 O O . ILE B 1 4 ? -10.367 29.688 -11.906 1 50.91 4 ILE B O 1
ATOM 1066 N N . GLU B 1 5 ? -11.539 30.125 -13.805 1 51.56 5 GLU B N 1
ATOM 1067 C CA . GLU B 1 5 ? -11.414 31.578 -13.711 1 51.56 5 GLU B CA 1
ATOM 1068 C C . GLU B 1 5 ? -12.188 32.125 -12.508 1 51.56 5 GLU B C 1
ATOM 1070 O O . GLU B 1 5 ? -11.734 33.062 -11.844 1 51.56 5 GLU B O 1
ATOM 1075 N N . GLU B 1 6 ? -13.297 31.328 -12.148 1 50.97 6 GLU B N 1
ATOM 1076 C CA . GLU B 1 6 ? -14.133 31.734 -11.023 1 50.97 6 GLU B CA 1
ATOM 1077 C C . GLU B 1 6 ? -13.438 31.469 -9.695 1 50.97 6 GLU B C 1
ATOM 1079 O O . GLU B 1 6 ? -13.516 32.281 -8.773 1 50.97 6 GLU B O 1
ATOM 1084 N N . LEU B 1 7 ? -12.68 30.312 -9.633 1 49.59 7 LEU B N 1
ATOM 1085 C CA . LEU B 1 7 ? -12 29.969 -8.391 1 49.59 7 LEU B CA 1
ATOM 1086 C C . LEU B 1 7 ? -10.805 30.891 -8.148 1 49.59 7 LEU B C 1
ATOM 1088 O O . LEU B 1 7 ? -10.562 31.312 -7.016 1 49.59 7 LEU B O 1
ATOM 1092 N N . GLU B 1 8 ? -10.18 31.297 -9.266 1 50.38 8 GLU B N 1
ATOM 1093 C CA . GLU B 1 8 ? -9.055 32.219 -9.164 1 50.38 8 GLU B CA 1
ATOM 1094 C C . GLU B 1 8 ? -9.516 33.594 -8.695 1 50.38 8 GLU B C 1
ATOM 1096 O O . GLU B 1 8 ? -8.828 34.25 -7.914 1 50.38 8 GLU B O 1
ATOM 1101 N N . ARG B 1 9 ? -10.727 33.969 -9.133 1 46.72 9 ARG B N 1
ATOM 1102 C CA . ARG B 1 9 ? -11.305 35.281 -8.789 1 46.72 9 ARG B CA 1
ATOM 1103 C C . ARG B 1 9 ? -11.656 35.344 -7.305 1 46.72 9 ARG B C 1
ATOM 1105 O O . ARG B 1 9 ? -11.438 36.375 -6.656 1 46.72 9 ARG B O 1
ATOM 1112 N N . ALA B 1 10 ? -12.031 34.188 -6.66 1 43.81 10 ALA B N 1
ATOM 1113 C CA . ALA B 1 10 ? -12.438 34.188 -5.258 1 43.81 10 ALA B CA 1
ATOM 1114 C C . ALA B 1 10 ? -11.227 34.281 -4.34 1 43.81 10 ALA B C 1
ATOM 1116 O O . ALA B 1 10 ? -11.281 34.969 -3.307 1 43.81 10 ALA B O 1
ATOM 1117 N N . LEU B 1 11 ? -10.039 33.75 -4.758 1 43.03 11 LEU B N 1
ATOM 1118 C CA . LEU B 1 11 ? -8.844 33.781 -3.93 1 43.03 11 LEU B CA 1
ATOM 1119 C C . LEU B 1 11 ? -8.242 35.156 -3.885 1 43.03 11 LEU B C 1
ATOM 1121 O O . LEU B 1 11 ? -7.723 35.594 -2.848 1 43.03 11 LEU B O 1
ATOM 1125 N N . ALA B 1 12 ? -8.359 35.938 -4.977 1 40.69 12 ALA B N 1
ATOM 1126 C CA . ALA B 1 12 ? -7.762 37.281 -5.055 1 40.69 12 ALA B CA 1
ATOM 1127 C C . ALA B 1 12 ? -8.445 38.25 -4.082 1 40.69 12 ALA B C 1
ATOM 1129 O O . ALA B 1 12 ? -7.785 39.125 -3.498 1 40.69 12 ALA B O 1
ATOM 1130 N N . GLU B 1 13 ? -9.758 38.094 -3.871 1 39.41 13 GLU B N 1
ATOM 1131 C CA . GLU B 1 13 ? -10.484 39.125 -3.117 1 39.41 13 GLU B CA 1
ATOM 1132 C C . GLU B 1 13 ? -10.211 39 -1.621 1 39.41 13 GLU B C 1
ATOM 1134 O O . GLU B 1 13 ? -10.438 39.938 -0.865 1 39.41 13 GLU B O 1
ATOM 1139 N N . SER B 1 14 ? -9.891 37.719 -1.209 1 35.25 14 SER B N 1
ATOM 1140 C CA . SER B 1 14 ? -9.828 37.562 0.24 1 35.25 14 SER B CA 1
ATOM 1141 C C . SER B 1 14 ? -8.539 38.125 0.811 1 35.25 14 SER B C 1
ATOM 1143 O O . SER B 1 14 ? -8.375 38.219 2.029 1 35.25 14 SER B O 1
ATOM 1145 N N . GLN B 1 15 ? -7.516 38.406 -0.015 1 35.19 15 GLN B N 1
ATOM 1146 C CA . GLN B 1 15 ? -6.238 38.875 0.535 1 35.19 15 GLN B CA 1
ATOM 1147 C C . GLN B 1 15 ? -6.34 40.281 1.091 1 35.19 15 GLN B C 1
ATOM 1149 O O . GLN B 1 15 ? -5.371 40.812 1.643 1 35.19 15 GLN B O 1
ATOM 1154 N N . ARG B 1 16 ? -7.359 41.031 0.708 1 33.06 16 ARG B N 1
ATOM 1155 C CA . ARG B 1 16 ? -7.188 42.438 1.001 1 33.06 16 ARG B CA 1
ATOM 1156 C C . ARG B 1 16 ? -7.27 42.688 2.502 1 33.06 16 ARG B C 1
ATOM 1158 O O . ARG B 1 16 ? -6.578 43.594 3.021 1 33.06 16 ARG B O 1
ATOM 1165 N N . GLY B 1 17 ? -8.133 42.062 3.303 1 28.44 17 GLY B N 1
ATOM 1166 C CA . GLY B 1 17 ? -8.633 42.844 4.418 1 28.44 17 GLY B CA 1
ATOM 1167 C C . GLY B 1 17 ? -7.68 42.875 5.598 1 28.44 17 GLY B C 1
ATOM 1168 O O . GLY B 1 17 ? -8.008 43.438 6.652 1 28.44 17 GLY B O 1
ATOM 1169 N N . ARG B 1 18 ? -6.746 41.906 5.723 1 26.98 18 ARG B N 1
ATOM 1170 C CA . ARG B 1 18 ? -6.43 41.75 7.141 1 26.98 18 ARG B CA 1
ATOM 1171 C C . ARG B 1 18 ? -5.473 42.844 7.613 1 26.98 18 ARG B C 1
ATOM 1173 O O . ARG B 1 18 ? -4.258 42.75 7.418 1 26.98 18 ARG B O 1
ATOM 1180 N N . ASP B 1 19 ? -5.645 44.094 7.43 1 27.16 19 ASP B N 1
ATOM 1181 C CA . ASP B 1 19 ? -4.773 45.188 7.84 1 27.16 19 ASP B CA 1
ATOM 1182 C C . ASP B 1 19 ? -4.637 45.25 9.359 1 27.16 19 ASP B C 1
ATOM 1184 O O . ASP B 1 19 ? -3.896 46.094 9.891 1 27.16 19 ASP B O 1
ATOM 1188 N N . SER B 1 20 ? -5.668 44.656 10.094 1 25.28 20 SER B N 1
ATOM 1189 C CA . SER B 1 20 ? -5.895 45.5 11.266 1 25.28 20 SER B CA 1
ATOM 1190 C C . SER B 1 20 ? -4.664 45.531 12.164 1 25.28 20 SER B C 1
ATOM 1192 O O . SER B 1 20 ? -3.785 44.688 12.055 1 25.28 20 SER B O 1
ATOM 1194 N N . GLU B 1 21 ? -4.859 46.062 13.492 1 26.59 21 GLU B N 1
ATOM 1195 C CA . GLU B 1 21 ? -4.445 46.938 14.57 1 26.59 21 GLU B CA 1
ATOM 1196 C C . GLU B 1 21 ? -3.574 46.219 15.586 1 26.59 21 GLU B C 1
ATOM 1198 O O . GLU B 1 21 ? -4.082 45.438 16.391 1 26.59 21 GLU B O 1
ATOM 1203 N N . ILE B 1 22 ? -2.721 45.312 15.211 1 24.47 22 ILE B N 1
ATOM 1204 C CA . ILE B 1 22 ? -2.078 44.594 16.297 1 24.47 22 ILE B CA 1
ATOM 1205 C C . ILE B 1 22 ? -1.476 45.562 17.297 1 24.47 22 ILE B C 1
ATOM 1207 O O . ILE B 1 22 ? -0.745 46.5 16.906 1 24.47 22 ILE B O 1
ATOM 1211 N N . TYR B 1 23 ? -2.172 45.562 18.453 1 21.45 23 TYR B N 1
ATOM 1212 C CA . TYR B 1 23 ? -2.059 46.281 19.703 1 21.45 23 TYR B CA 1
ATOM 1213 C C . TYR B 1 23 ? -0.645 46.219 20.266 1 21.45 23 TYR B C 1
ATOM 1215 O O . TYR B 1 23 ? 0.089 45.25 19.969 1 21.45 23 TYR B O 1
ATOM 1223 N N . GLU B 1 24 ? -0.25 47.219 20.953 1 24.14 24 GLU B N 1
ATOM 1224 C CA . GLU B 1 24 ? 0.876 47.969 21.516 1 24.14 24 GLU B CA 1
ATOM 1225 C C . GLU B 1 24 ? 1.46 47.219 22.719 1 24.14 24 GLU B C 1
ATOM 1227 O O . GLU B 1 24 ? 2.301 47.781 23.438 1 24.14 24 GLU B O 1
ATOM 1232 N N . VAL B 1 25 ? 0.995 45.938 23.078 1 25.47 25 VAL B N 1
ATOM 1233 C CA . VAL B 1 25 ? 1.207 45.719 24.5 1 25.47 25 VAL B CA 1
ATOM 1234 C C . VAL B 1 25 ? 2.697 45.812 24.812 1 25.47 25 VAL B C 1
ATOM 1236 O O . VAL B 1 25 ? 3.504 45.062 24.234 1 25.47 25 VAL B O 1
ATOM 1239 N N . ALA B 1 26 ? 3.09 46.875 25.469 1 19.88 26 ALA B N 1
ATOM 1240 C CA . ALA B 1 26 ? 4.293 47.5 25.984 1 19.88 26 ALA B CA 1
ATOM 1241 C C . ALA B 1 26 ? 5.105 46.531 26.844 1 19.88 26 ALA B C 1
ATOM 1243 O O . ALA B 1 26 ? 4.582 45.531 27.312 1 19.88 26 ALA B O 1
ATOM 1244 N N . ALA B 1 27 ? 6.348 46.875 27.281 1 20.34 27 ALA B N 1
ATOM 1245 C CA . ALA B 1 27 ? 7.766 46.625 27.547 1 20.34 27 ALA B CA 1
ATOM 1246 C C . ALA B 1 27 ? 8 46.219 29 1 20.34 27 ALA B C 1
ATOM 1248 O O . ALA B 1 27 ? 9.148 46.031 29.422 1 20.34 27 ALA B O 1
ATOM 1249 N N . GLU B 1 28 ? 6.883 46.031 29.844 1 22.67 28 GLU B N 1
ATOM 1250 C CA . GLU B 1 28 ? 7.391 46.469 31.156 1 22.67 28 GLU B CA 1
ATOM 1251 C C . GLU B 1 28 ? 8.578 45.625 31.578 1 22.67 28 GLU B C 1
ATOM 1253 O O . GLU B 1 28 ? 8.781 44.5 31.078 1 22.67 28 GLU B O 1
ATOM 1258 N N . ASP B 1 29 ? 9.125 45.906 32.875 1 25.95 29 ASP B N 1
ATOM 1259 C CA . ASP B 1 29 ? 10.344 46.156 33.656 1 25.95 29 ASP B CA 1
ATOM 1260 C C . ASP B 1 29 ? 10.844 44.875 34.312 1 25.95 29 ASP B C 1
ATOM 1262 O O . ASP B 1 29 ? 11.648 44.906 35.219 1 25.95 29 ASP B O 1
ATOM 1266 N N . ARG B 1 30 ? 10.438 43.688 33.969 1 22 30 ARG B N 1
ATOM 1267 C CA . ARG B 1 30 ? 10.617 42.688 35 1 22 30 ARG B CA 1
ATOM 1268 C C . ARG B 1 30 ? 12.094 42.562 35.375 1 22 30 ARG B C 1
ATOM 1270 O O . ARG B 1 30 ? 12.961 42.562 34.5 1 22 30 ARG B O 1
ATOM 1277 N N . SER B 1 31 ? 12.32 42.719 36.688 1 23.41 31 SER B N 1
ATOM 1278 C CA . SER B 1 31 ? 13.422 42.812 37.625 1 23.41 31 SER B CA 1
ATOM 1279 C C . SER B 1 31 ? 14.359 41.594 37.5 1 23.41 31 SER B C 1
ATOM 1281 O O . SER B 1 31 ? 14 40.594 36.906 1 23.41 31 SER B O 1
ATOM 1283 N N . GLY B 1 32 ? 15.266 41.406 38.531 1 21.47 32 GLY B N 1
ATOM 1284 C CA . GLY B 1 32 ? 16.672 41.281 38.875 1 21.47 32 GLY B CA 1
ATOM 1285 C C . GLY B 1 32 ? 17.125 39.844 39 1 21.47 32 GLY B C 1
ATOM 1286 O O . GLY B 1 32 ? 18.328 39.562 39 1 21.47 32 GLY B O 1
ATOM 1287 N N . ASN B 1 33 ? 16.234 38.969 39.594 1 22.62 33 ASN B N 1
ATOM 1288 C CA . ASN B 1 33 ? 16.859 38.156 40.656 1 22.62 33 ASN B CA 1
ATOM 1289 C C . ASN B 1 33 ? 17.844 37.156 40.094 1 22.62 33 ASN B C 1
ATOM 1291 O O . ASN B 1 33 ? 17.797 36.844 38.906 1 22.62 33 ASN B O 1
ATOM 1295 N N . ASP B 1 34 ? 18.359 36.219 41.062 1 25.44 34 ASP B N 1
ATOM 1296 C CA . ASP B 1 34 ? 19.531 35.531 41.594 1 25.44 34 ASP B CA 1
ATOM 1297 C C . ASP B 1 34 ? 19.828 34.25 40.781 1 25.44 34 ASP B C 1
ATOM 1299 O O . ASP B 1 34 ? 18.906 33.625 40.25 1 25.44 34 ASP B O 1
ATOM 1303 N N . ASN B 1 35 ? 21.078 34.062 40.469 1 23.45 35 ASN B N 1
ATOM 1304 C CA . ASN B 1 35 ? 21.938 33.188 39.688 1 23.45 35 ASN B CA 1
ATOM 1305 C C . ASN B 1 35 ? 21.875 31.75 40.188 1 23.45 35 ASN B C 1
ATOM 1307 O O . ASN B 1 35 ? 22.719 31.312 40.969 1 23.45 35 ASN B O 1
ATOM 1311 N N . THR B 1 36 ? 20.859 31.328 41 1 25.48 36 THR B N 1
ATOM 1312 C CA . THR B 1 36 ? 21.078 29.984 41.531 1 25.48 36 THR B CA 1
ATOM 1313 C C . THR B 1 36 ? 21.281 28.984 40.406 1 25.48 36 THR B C 1
ATOM 1315 O O . THR B 1 36 ? 20.406 28.828 39.531 1 25.48 36 THR B O 1
ATOM 1318 N N . ARG B 1 37 ? 22.516 28.75 40.156 1 21.52 37 ARG B N 1
ATOM 1319 C CA . ARG B 1 37 ? 23.031 27.781 39.219 1 21.52 37 ARG B CA 1
ATOM 1320 C C . ARG B 1 37 ? 22.5 26.391 39.5 1 21.52 37 ARG B C 1
ATOM 1322 O O . ARG B 1 37 ? 22.906 25.75 40.469 1 21.52 37 ARG B O 1
ATOM 1329 N N . GLN B 1 38 ? 21.219 26.188 39.688 1 24.91 38 GLN B N 1
ATOM 1330 C CA . GLN B 1 38 ? 20.797 24.797 39.875 1 24.91 38 GLN B CA 1
ATOM 1331 C C . GLN B 1 38 ? 21.422 23.891 38.812 1 24.91 38 GLN B C 1
ATOM 1333 O O . GLN B 1 38 ? 21.344 24.188 37.594 1 24.91 38 GLN B O 1
ATOM 1338 N N . ASN B 1 39 ? 22.531 23.266 39.281 1 25.31 39 ASN B N 1
ATOM 1339 C CA . ASN B 1 39 ? 23.141 22.156 38.562 1 25.31 39 ASN B CA 1
ATOM 1340 C C . ASN B 1 39 ? 22.094 21.172 38.031 1 25.31 39 ASN B C 1
ATOM 1342 O O . ASN B 1 39 ? 21.453 20.484 38.812 1 25.31 39 ASN B O 1
ATOM 1346 N N . VAL B 1 40 ? 21.281 21.578 37.156 1 28.73 40 VAL B N 1
ATOM 1347 C CA . VAL B 1 40 ? 20.328 20.656 36.531 1 28.73 40 VAL B CA 1
ATOM 1348 C C . VAL B 1 40 ? 21.062 19.422 36.031 1 28.73 40 VAL B C 1
ATOM 1350 O O . VAL B 1 40 ? 21.953 19.531 35.188 1 28.73 40 VAL B O 1
ATOM 1353 N N . SER B 1 41 ? 21.484 18.562 37 1 30.98 41 SER B N 1
ATOM 1354 C CA . SER B 1 41 ? 21.891 17.234 36.562 1 30.98 41 SER B CA 1
ATOM 1355 C C . SER B 1 41 ? 20.969 16.688 35.469 1 30.98 41 SER B C 1
ATOM 1357 O O . SER B 1 41 ? 19.75 16.578 35.688 1 30.98 41 SER B O 1
ATOM 1359 N N . VAL B 1 42 ? 21.281 17.016 34.281 1 30.3 42 VAL B N 1
ATOM 1360 C CA . VAL B 1 42 ? 20.688 16.359 33.125 1 30.3 42 VAL B CA 1
ATOM 1361 C C . VAL B 1 42 ? 20.859 14.852 33.219 1 30.3 42 VAL B C 1
ATOM 1363 O O . VAL B 1 42 ? 21.984 14.344 33.125 1 30.3 42 VAL B O 1
ATOM 1366 N N . THR B 1 43 ? 20.438 14.219 34.375 1 31.64 43 THR B N 1
ATOM 1367 C CA . THR B 1 43 ? 20.281 12.781 34.156 1 31.64 43 THR B CA 1
ATOM 1368 C C . THR B 1 43 ? 19.688 12.492 32.781 1 31.64 43 THR B C 1
ATOM 1370 O O . THR B 1 43 ? 18.594 12.945 32.469 1 31.64 43 THR B O 1
ATOM 1373 N N . ASN B 1 44 ? 20.594 12.391 31.797 1 27.59 44 ASN B N 1
ATOM 1374 C CA . ASN B 1 44 ? 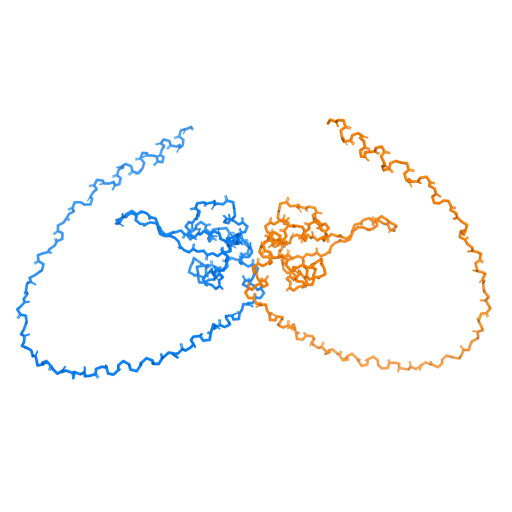20.312 11.789 30.5 1 27.59 44 ASN B CA 1
ATOM 1375 C C . ASN B 1 44 ? 19.641 10.43 30.641 1 27.59 44 ASN B C 1
ATOM 1377 O O . ASN B 1 44 ? 20.281 9.438 30.953 1 27.59 44 ASN B O 1
ATOM 1381 N N . SER B 1 45 ? 18.688 10.18 31.516 1 33.09 45 SER B N 1
ATOM 1382 C CA . SER B 1 45 ? 17.891 8.984 31.281 1 33.09 45 SER B CA 1
ATOM 1383 C C . SER B 1 45 ? 17.703 8.727 29.781 1 33.09 45 SER B C 1
ATOM 1385 O O . SER B 1 45 ? 16.953 9.438 29.125 1 33.09 45 SER B O 1
ATOM 1387 N N . SER B 1 46 ? 18.719 8.367 29.078 1 33.22 46 SER B N 1
ATOM 1388 C CA . SER B 1 46 ? 18.578 7.742 27.766 1 33.22 46 SER B CA 1
ATOM 1389 C C . SER B 1 46 ? 17.469 6.711 27.75 1 33.22 46 SER B C 1
ATOM 1391 O O . SER B 1 46 ? 17.641 5.582 28.203 1 33.22 46 SER B O 1
ATOM 1393 N N . THR B 1 47 ? 16.266 6.844 28.266 1 36.78 47 THR B N 1
ATOM 1394 C CA . THR B 1 47 ? 15.141 6.004 27.875 1 36.78 47 THR B CA 1
ATOM 1395 C C . THR B 1 47 ? 15.344 5.453 26.469 1 36.78 47 THR B C 1
ATOM 1397 O O . THR B 1 47 ? 15.367 6.211 25.5 1 36.78 47 THR B O 1
ATOM 1400 N N . GLN B 1 48 ? 16.312 4.578 26.297 1 39.16 48 GLN B N 1
ATOM 1401 C CA . GLN B 1 48 ? 16.344 3.754 25.094 1 39.16 48 GLN B CA 1
ATOM 1402 C C . GLN B 1 48 ? 14.938 3.557 24.531 1 39.16 48 GLN B C 1
ATOM 1404 O O . GLN B 1 48 ? 14.094 2.924 25.172 1 39.16 48 GLN B O 1
ATOM 1409 N N . CYS B 1 49 ? 14.227 4.484 24.062 1 40.25 49 CYS B N 1
ATOM 1410 C CA . CYS B 1 49 ? 12.961 4.312 23.359 1 40.25 49 CYS B CA 1
ATOM 1411 C C . CYS B 1 49 ? 12.938 2.988 22.609 1 40.25 49 CYS B C 1
ATOM 1413 O O . CYS B 1 49 ? 13.766 2.75 21.719 1 40.25 49 CYS B O 1
ATOM 1415 N N . ILE B 1 50 ? 12.977 1.829 23.25 1 43.09 50 ILE B N 1
ATOM 1416 C CA . ILE B 1 50 ? 12.602 0.609 22.547 1 43.09 50 ILE B CA 1
ATOM 1417 C C . ILE B 1 50 ? 11.703 0.953 21.359 1 43.09 50 ILE B C 1
ATOM 1419 O O . ILE B 1 50 ? 10.758 1.73 21.5 1 43.09 50 ILE B O 1
ATOM 1423 N N . PRO B 1 51 ? 12.188 1.062 20.219 1 45.75 51 PRO B N 1
ATOM 1424 C CA . PRO B 1 51 ? 11.219 1.261 19.141 1 45.75 51 PRO B CA 1
ATOM 1425 C C . PRO B 1 51 ? 9.867 0.605 19.422 1 45.75 51 PRO B C 1
ATOM 1427 O O . PRO B 1 51 ? 9.812 -0.587 19.734 1 45.75 51 PRO B O 1
ATOM 1430 N N . GLU B 1 52 ? 9.039 1.138 20.281 1 49.88 52 GLU B N 1
ATOM 1431 C CA . GLU B 1 52 ? 7.695 0.616 20.516 1 49.88 52 GLU B CA 1
ATOM 1432 C C . GLU B 1 52 ? 7.188 -0.149 19.297 1 49.88 52 GLU B C 1
ATOM 1434 O O . GLU B 1 52 ? 7.137 0.395 18.188 1 49.88 52 GLU B O 1
ATOM 1439 N N . ILE B 1 53 ? 7.555 -1.423 19.188 1 56.03 53 ILE B N 1
ATOM 1440 C CA . ILE B 1 53 ? 6.887 -2.268 18.203 1 56.03 53 ILE B CA 1
ATOM 1441 C C . ILE B 1 53 ? 5.41 -1.89 18.109 1 56.03 53 ILE B C 1
ATOM 1443 O O . ILE B 1 53 ? 4.668 -2.029 19.078 1 56.03 53 ILE B O 1
ATOM 1447 N N . VAL B 1 54 ? 5.098 -0.86 17.484 1 63.56 54 VAL B N 1
ATOM 1448 C CA . VAL B 1 54 ? 3.686 -0.591 17.234 1 63.56 54 VAL B CA 1
ATOM 1449 C C . VAL B 1 54 ? 3.027 -1.821 16.609 1 63.56 54 VAL B C 1
ATOM 1451 O O . VAL B 1 54 ? 3.586 -2.439 15.695 1 63.56 54 VAL B O 1
ATOM 1454 N N . ASN B 1 55 ? 2.266 -2.436 17.422 1 78.38 55 ASN B N 1
ATOM 1455 C CA . ASN B 1 55 ? 1.46 -3.553 16.938 1 78.38 55 ASN B CA 1
ATOM 1456 C C . ASN B 1 55 ? 0.617 -3.152 15.734 1 78.38 55 ASN B C 1
ATOM 1458 O O . ASN B 1 55 ? -0.377 -2.438 15.875 1 78.38 55 ASN B O 1
ATOM 1462 N N . VAL B 1 56 ? 1.143 -3.359 14.57 1 88 56 VAL B N 1
ATOM 1463 C CA . VAL B 1 56 ? 0.388 -3.096 13.344 1 88 56 VAL B CA 1
ATOM 1464 C C . VAL B 1 56 ? -0.539 -4.27 13.047 1 88 56 VAL B C 1
ATOM 1466 O O . VAL B 1 56 ? -0.106 -5.426 13.039 1 88 56 VAL B O 1
ATOM 1469 N N . THR B 1 57 ? -1.825 -3.963 12.984 1 89.62 57 THR B N 1
ATOM 1470 C CA . THR B 1 57 ? -2.814 -4.988 12.664 1 89.62 57 THR B CA 1
ATOM 1471 C C . THR B 1 57 ? -2.963 -5.145 11.156 1 89.62 57 THR B C 1
ATOM 1473 O O . THR B 1 57 ? -2.439 -4.336 10.383 1 89.62 57 THR B O 1
ATOM 1476 N N . ASP B 1 58 ? -3.666 -6.16 10.82 1 89.38 58 ASP B N 1
ATOM 1477 C CA . ASP B 1 58 ? -3.955 -6.395 9.406 1 89.38 58 ASP B CA 1
ATOM 1478 C C . ASP B 1 58 ? -4.75 -5.234 8.812 1 89.38 58 ASP B C 1
ATOM 1480 O O . ASP B 1 58 ? -4.535 -4.855 7.66 1 89.38 58 ASP B O 1
ATOM 1484 N N . ILE B 1 59 ? -5.66 -4.645 9.609 1 93.25 59 ILE B N 1
ATOM 1485 C CA . ILE B 1 59 ? -6.477 -3.531 9.133 1 93.25 59 ILE B CA 1
ATOM 1486 C C . ILE B 1 59 ? -5.609 -2.287 8.977 1 93.25 59 ILE B C 1
ATOM 1488 O O . ILE B 1 59 ? -5.766 -1.533 8.008 1 93.25 59 ILE B O 1
ATOM 1492 N N . ASP B 1 60 ? -4.672 -2.068 9.844 1 95.31 60 ASP B N 1
ATOM 1493 C CA . ASP B 1 60 ? -3.727 -0.966 9.703 1 95.31 60 ASP B CA 1
ATOM 1494 C C . ASP B 1 60 ? -2.947 -1.072 8.391 1 95.31 60 ASP B C 1
ATOM 1496 O O . ASP B 1 60 ? -2.789 -0.082 7.676 1 95.31 60 ASP B O 1
ATOM 1500 N N . SER B 1 61 ? -2.525 -2.305 8.141 1 96.88 61 SER B N 1
ATOM 1501 C CA . SER B 1 61 ? -1.743 -2.52 6.93 1 96.88 61 SER B CA 1
ATOM 1502 C C . SER B 1 61 ? -2.596 -2.328 5.68 1 96.88 61 SER B C 1
ATOM 1504 O O . SER B 1 61 ? -2.117 -1.816 4.668 1 96.88 61 SER B O 1
ATOM 1506 N N . HIS B 1 62 ? -3.844 -2.756 5.812 1 97.5 62 HIS B N 1
ATOM 1507 C CA . HIS B 1 62 ? -4.777 -2.547 4.711 1 97.5 62 HIS B CA 1
ATOM 1508 C C . HIS B 1 62 ? -4.949 -1.062 4.41 1 97.5 62 HIS B C 1
ATOM 1510 O O . HIS B 1 62 ? -4.746 -0.627 3.273 1 97.5 62 HIS B O 1
ATOM 1516 N N . ILE B 1 63 ? -5.211 -0.298 5.383 1 98.19 63 ILE B N 1
ATOM 1517 C CA . ILE B 1 63 ? -5.445 1.134 5.223 1 98.19 63 ILE B CA 1
ATOM 1518 C C . ILE B 1 63 ? -4.16 1.814 4.754 1 98.19 63 ILE B C 1
ATOM 1520 O O . ILE B 1 63 ? -4.188 2.648 3.848 1 98.19 63 ILE B O 1
ATOM 1524 N N . ALA B 1 64 ? -3.053 1.413 5.281 1 98.62 64 ALA B N 1
ATOM 1525 C CA . ALA B 1 64 ? -1.771 1.982 4.871 1 98.62 64 ALA B CA 1
ATOM 1526 C C . ALA B 1 64 ? -1.508 1.735 3.389 1 98.62 64 ALA B C 1
ATOM 1528 O O . ALA B 1 64 ? -0.998 2.611 2.688 1 98.62 64 ALA B O 1
ATOM 1529 N N . SER B 1 65 ? -1.856 0.553 2.941 1 98.88 65 SER B N 1
ATOM 1530 C CA . SER B 1 65 ? -1.654 0.22 1.534 1 98.88 65 SER B CA 1
ATOM 1531 C C . SER B 1 65 ? -2.535 1.077 0.631 1 98.88 65 SER B C 1
ATOM 1533 O O . SER B 1 65 ? -2.094 1.53 -0.427 1 98.88 65 SER B O 1
ATOM 1535 N N . LEU B 1 66 ? -3.768 1.34 1.047 1 98.88 66 LEU B N 1
ATOM 1536 C CA . LEU B 1 66 ? -4.652 2.213 0.286 1 98.88 66 LEU B CA 1
ATOM 1537 C C . LEU B 1 66 ? -4.094 3.629 0.217 1 98.88 66 LEU B C 1
ATOM 1539 O O . LEU B 1 66 ? -4.105 4.254 -0.846 1 98.88 66 LEU B O 1
ATOM 1543 N N . ILE B 1 67 ? -3.578 4.066 1.303 1 98.94 67 ILE B N 1
ATOM 1544 C CA . ILE B 1 67 ? -2.998 5.402 1.359 1 98.94 67 ILE B CA 1
ATOM 1545 C C . ILE B 1 67 ? -1.743 5.457 0.492 1 98.94 67 ILE B C 1
ATOM 1547 O O . ILE B 1 67 ? -1.517 6.438 -0.222 1 98.94 67 ILE B O 1
ATOM 1551 N N . ALA B 1 68 ? -0.922 4.383 0.551 1 98.94 68 ALA B N 1
ATOM 1552 C CA . ALA B 1 68 ? 0.275 4.316 -0.283 1 98.94 68 ALA B CA 1
ATOM 1553 C C . ALA B 1 68 ? -0.081 4.41 -1.764 1 98.94 68 ALA B C 1
ATOM 1555 O O . ALA B 1 68 ? 0.568 5.137 -2.52 1 98.94 68 ALA B O 1
ATOM 1556 N N . ILE B 1 69 ? -1.126 3.727 -2.197 1 98.94 69 ILE B N 1
ATOM 1557 C CA . ILE B 1 69 ? -1.59 3.787 -3.578 1 98.94 69 ILE B CA 1
ATOM 1558 C C . ILE B 1 69 ? -1.975 5.223 -3.932 1 98.94 69 ILE B C 1
ATOM 1560 O O . ILE B 1 69 ? -1.554 5.746 -4.965 1 98.94 69 ILE B O 1
ATOM 1564 N N . PHE B 1 70 ? -2.697 5.898 -3.045 1 98.94 70 PHE B N 1
ATOM 1565 C CA . PHE B 1 70 ? -3.168 7.262 -3.266 1 98.94 70 PHE B CA 1
ATOM 1566 C C . PHE B 1 70 ? -1.996 8.234 -3.354 1 98.94 70 PHE B C 1
ATOM 1568 O O . PHE B 1 70 ? -1.89 9 -4.309 1 98.94 70 PHE B O 1
ATOM 1575 N N . LEU B 1 71 ? -1.098 8.156 -2.447 1 98.88 71 LEU B N 1
ATOM 1576 C CA . LEU B 1 71 ? -0.022 9.141 -2.346 1 98.88 71 LEU B CA 1
ATOM 1577 C C . LEU B 1 71 ? 1.044 8.891 -3.406 1 98.88 71 LEU B C 1
ATOM 1579 O O . LEU B 1 71 ? 1.715 9.82 -3.85 1 98.88 71 LEU B O 1
ATOM 1583 N N . ASN B 1 72 ? 1.162 7.625 -3.809 1 98.81 72 ASN B N 1
ATOM 1584 C CA . ASN B 1 72 ? 2.072 7.34 -4.914 1 98.81 72 ASN B CA 1
ATOM 1585 C C . ASN B 1 72 ? 1.682 8.109 -6.176 1 98.81 72 ASN B C 1
ATOM 1587 O O . ASN B 1 72 ? 2.547 8.508 -6.957 1 98.81 72 ASN B O 1
ATOM 1591 N N . ALA B 1 73 ? 0.443 8.383 -6.348 1 98.69 73 ALA B N 1
ATOM 1592 C CA . ALA B 1 73 ? -0.055 9.141 -7.496 1 98.69 73 ALA B CA 1
ATOM 1593 C C . ALA B 1 73 ? -0.024 10.641 -7.219 1 98.69 73 ALA B C 1
ATOM 1595 O O . ALA B 1 73 ? -0.441 11.445 -8.055 1 98.69 73 ALA B O 1
ATOM 1596 N N . HIS B 1 74 ? 0.415 11.07 -6.094 1 98.5 74 HIS B N 1
ATOM 1597 C CA . HIS B 1 74 ? 0.528 12.461 -5.66 1 98.5 74 HIS B CA 1
ATOM 1598 C C . HIS B 1 74 ? 1.954 12.789 -5.23 1 98.5 74 HIS B C 1
ATOM 1600 O O . HIS B 1 74 ? 2.227 12.945 -4.035 1 98.5 74 HIS B O 1
ATOM 1606 N N . PRO B 1 75 ? 2.879 13.078 -6.117 1 97.25 75 PRO B N 1
ATOM 1607 C CA . PRO B 1 75 ? 4.305 13.211 -5.812 1 97.25 75 PRO B CA 1
ATOM 1608 C C . PRO B 1 75 ? 4.609 14.43 -4.941 1 97.25 75 PRO B C 1
ATOM 1610 O O . PRO B 1 75 ? 5.672 14.5 -4.32 1 97.25 75 PRO B O 1
ATOM 1613 N N . PHE B 1 76 ? 3.689 15.266 -4.82 1 96.25 76 PHE B N 1
ATOM 1614 C CA . PHE B 1 76 ? 3.92 16.469 -4.043 1 96.25 76 PHE B CA 1
ATOM 1615 C C . PHE B 1 76 ? 3.174 16.422 -2.715 1 96.25 76 PHE B C 1
ATOM 1617 O O . PHE B 1 76 ? 3.039 17.438 -2.027 1 96.25 76 PHE B O 1
ATOM 1624 N N . GLY B 1 77 ? 2.611 15.305 -2.416 1 98.06 77 GLY B N 1
ATOM 1625 C CA . GLY B 1 77 ? 1.877 15.133 -1.173 1 98.06 77 GLY B CA 1
ATOM 1626 C C . GLY B 1 77 ? 0.429 15.57 -1.268 1 98.06 77 GLY B C 1
ATOM 1627 O O . GLY B 1 77 ? -0.015 16.047 -2.318 1 98.06 77 GLY B O 1
ATOM 1628 N N . ALA B 1 78 ? -0.277 15.336 -0.206 1 98.38 78 ALA B N 1
ATOM 1629 C CA . ALA B 1 78 ? -1.683 15.719 -0.104 1 98.38 78 ALA B CA 1
ATOM 1630 C C . ALA B 1 78 ? -2.053 16.078 1.333 1 98.38 78 ALA B C 1
ATOM 1632 O O . ALA B 1 78 ? -1.437 15.578 2.279 1 98.38 78 ALA B O 1
ATOM 1633 N N . ASN B 1 79 ? -2.984 16.938 1.473 1 97.5 79 ASN B N 1
ATOM 1634 C CA . ASN B 1 79 ? -3.473 17.266 2.807 1 97.5 79 ASN B CA 1
ATOM 1635 C C . ASN B 1 79 ? -4.297 16.125 3.4 1 97.5 79 ASN B C 1
ATOM 1637 O O . ASN B 1 79 ? -4.816 15.289 2.666 1 97.5 79 ASN B O 1
ATOM 1641 N N . ILE B 1 80 ? -4.395 16.141 4.629 1 98.44 80 ILE B N 1
ATOM 1642 C CA . ILE B 1 80 ? -5.027 15.055 5.367 1 98.44 80 ILE B CA 1
ATOM 1643 C C . ILE B 1 80 ? -6.484 14.914 4.941 1 98.44 80 ILE B C 1
ATOM 1645 O O . ILE B 1 80 ? -7.02 13.805 4.883 1 98.44 80 ILE B O 1
ATOM 1649 N N . ASP B 1 81 ? -7.18 16 4.582 1 98.19 81 ASP B N 1
ATOM 1650 C CA . ASP B 1 81 ? -8.586 15.938 4.188 1 98.19 81 ASP B CA 1
ATOM 1651 C C . ASP B 1 81 ? -8.75 15.18 2.871 1 98.19 81 ASP B C 1
ATOM 1653 O O . ASP B 1 81 ? -9.711 14.422 2.703 1 98.19 81 ASP B O 1
ATOM 1657 N N . TYR B 1 82 ? -7.812 15.359 2.02 1 98.44 82 TYR B N 1
ATOM 1658 C CA . TYR B 1 82 ? -7.855 14.664 0.739 1 98.44 82 TYR B CA 1
ATOM 1659 C C . TYR B 1 82 ? -7.574 13.172 0.918 1 98.44 82 TYR B C 1
ATOM 1661 O O . TYR B 1 82 ? -8.242 12.336 0.313 1 98.44 82 TYR B O 1
ATOM 1669 N N . ILE B 1 83 ? -6.66 12.875 1.712 1 98.88 83 ILE B N 1
ATOM 1670 C CA . ILE B 1 83 ? -6.32 11.484 1.984 1 98.88 83 ILE B CA 1
ATOM 1671 C C . ILE B 1 83 ? -7.496 10.789 2.662 1 98.88 83 ILE B C 1
ATOM 1673 O O . ILE B 1 83 ? -7.898 9.695 2.25 1 98.88 83 ILE B O 1
ATOM 1677 N N . CYS B 1 84 ? -8.094 11.453 3.594 1 98.81 84 CYS B N 1
ATOM 1678 C CA . CYS B 1 84 ? -9.234 10.891 4.309 1 98.81 84 CYS B CA 1
ATOM 1679 C C . CYS B 1 84 ? -10.406 10.656 3.367 1 98.81 84 CYS B C 1
ATOM 1681 O O . CYS B 1 84 ? -11.102 9.641 3.471 1 98.81 84 CYS B O 1
ATOM 1683 N N . SER B 1 85 ? -10.664 11.578 2.439 1 98.69 85 SER B N 1
ATOM 1684 C CA . SER B 1 85 ? -11.75 11.438 1.476 1 98.69 85 SER B CA 1
ATOM 1685 C C . SER B 1 85 ? -11.594 10.164 0.646 1 98.69 85 SER B C 1
ATOM 1687 O O . SER B 1 85 ? -12.578 9.57 0.219 1 98.69 85 SER B O 1
ATOM 1689 N N . TYR B 1 86 ? -10.383 9.781 0.439 1 98.56 86 TYR B N 1
ATOM 1690 C CA . TYR B 1 86 ? -10.078 8.578 -0.328 1 98.56 86 TYR B CA 1
ATOM 1691 C C . TYR B 1 86 ? -10.312 7.328 0.504 1 98.56 86 TYR B C 1
ATOM 1693 O O . TYR B 1 86 ? -10.977 6.391 0.052 1 98.56 86 TYR B O 1
ATOM 1701 N N . VAL B 1 87 ? -9.836 7.258 1.733 1 98.44 87 VAL B N 1
ATOM 1702 C CA . VAL B 1 87 ? -9.82 6.031 2.523 1 98.44 87 VAL B CA 1
ATOM 1703 C C . VAL B 1 87 ? -11.227 5.754 3.068 1 98.44 87 VAL B C 1
ATOM 1705 O O . VAL B 1 87 ? -11.625 4.598 3.213 1 98.44 87 VAL B O 1
ATOM 1708 N N . VAL B 1 88 ? -12.07 6.715 3.277 1 98.19 88 VAL B N 1
ATOM 1709 C CA . VAL B 1 88 ? -13.383 6.547 3.879 1 98.19 88 VAL B CA 1
ATOM 1710 C C . VAL B 1 88 ? -14.297 5.789 2.918 1 98.19 88 VAL B C 1
ATOM 1712 O O . VAL B 1 88 ? -15.352 5.289 3.318 1 98.19 88 VAL B O 1
ATOM 1715 N N . LYS B 1 89 ? -13.953 5.797 1.605 1 97.38 89 LYS B N 1
ATOM 1716 C CA . LYS B 1 89 ? -14.727 5.02 0.639 1 97.38 89 LYS B CA 1
ATOM 1717 C C . LYS B 1 89 ? -14.688 3.531 0.979 1 97.38 89 LYS B C 1
ATOM 1719 O O . LYS B 1 89 ? -15.602 2.787 0.625 1 97.38 89 LYS B O 1
ATOM 1724 N N . THR B 1 90 ? -13.648 3.01 1.592 1 97.06 90 THR B N 1
ATOM 1725 C CA . THR B 1 90 ? -13.508 1.615 1.999 1 97.06 90 THR B CA 1
ATOM 1726 C C . THR B 1 90 ? -13.688 1.472 3.508 1 97.06 90 THR B C 1
ATOM 1728 O O . THR B 1 90 ? -14.234 0.472 3.98 1 97.06 90 THR B O 1
ATOM 1731 N N . HIS B 1 91 ? -13.25 2.443 4.238 1 97.12 91 HIS B N 1
ATOM 1732 C CA . HIS B 1 91 ? -13.367 2.479 5.691 1 97.12 91 HIS B CA 1
ATOM 1733 C C . HIS B 1 91 ? -14.141 3.707 6.156 1 97.12 91 HIS B C 1
ATOM 1735 O O . HIS B 1 91 ? -13.547 4.707 6.562 1 97.12 91 HIS B O 1
ATOM 1741 N N . SER B 1 92 ? -15.414 3.58 6.266 1 97.5 92 SER B N 1
ATOM 1742 C CA . SER B 1 92 ? -16.312 4.719 6.383 1 97.5 92 SER B CA 1
ATOM 1743 C C . SER B 1 92 ? -16.25 5.332 7.777 1 97.5 92 SER B C 1
ATOM 1745 O O . SER B 1 92 ? -16.672 6.473 7.98 1 97.5 92 SER B O 1
ATOM 1747 N N . ALA B 1 93 ? -15.734 4.605 8.688 1 97.38 93 ALA B N 1
ATOM 1748 C CA . ALA B 1 93 ? -15.758 5.098 10.062 1 97.38 93 ALA B CA 1
ATOM 1749 C C . ALA B 1 93 ? -14.523 5.957 10.352 1 97.38 93 ALA B C 1
ATOM 1751 O O . ALA B 1 93 ? -14.422 6.562 11.422 1 97.38 93 ALA B O 1
ATOM 1752 N N . LEU B 1 94 ? -13.602 6 9.453 1 97.94 94 LEU B N 1
ATOM 1753 C CA . LEU B 1 94 ? -12.344 6.695 9.711 1 97.94 94 LEU B CA 1
ATOM 1754 C C . LEU B 1 94 ? -12.531 8.203 9.648 1 97.94 94 LEU B C 1
ATOM 1756 O O . LEU B 1 94 ? -13.273 8.711 8.805 1 97.94 94 LEU B O 1
ATOM 1760 N N . THR B 1 95 ? -11.836 8.914 10.578 1 98.5 95 THR B N 1
ATOM 1761 C CA . THR B 1 95 ? -11.742 10.367 10.555 1 98.5 95 THR B CA 1
ATOM 1762 C C . THR B 1 95 ? -10.359 10.812 10.062 1 98.5 95 THR B C 1
ATOM 1764 O O . THR B 1 95 ? -9.469 9.984 9.883 1 98.5 95 THR B O 1
ATOM 1767 N N . ALA B 1 96 ? -10.234 12.133 9.852 1 98.5 96 ALA B N 1
ATOM 1768 C CA . ALA B 1 96 ? -8.922 12.688 9.523 1 98.5 96 ALA B CA 1
ATOM 1769 C C . ALA B 1 96 ? -7.91 12.406 10.625 1 98.5 96 ALA B C 1
ATOM 1771 O O . ALA B 1 96 ? -6.75 12.094 10.344 1 98.5 96 ALA B O 1
ATOM 1772 N N . ARG B 1 97 ? -8.352 12.469 11.828 1 98.31 97 ARG B N 1
ATOM 1773 C CA . ARG B 1 97 ? -7.488 12.211 12.977 1 98.31 97 ARG B CA 1
ATOM 1774 C C . ARG B 1 97 ? -7.02 10.758 12.992 1 98.31 97 ARG B C 1
ATOM 1776 O O . ARG B 1 97 ? -5.832 10.484 13.18 1 98.31 97 ARG B O 1
ATOM 1783 N N . ASP B 1 98 ? -7.973 9.828 12.781 1 98.12 98 ASP B N 1
ATOM 1784 C CA . ASP B 1 98 ? -7.629 8.414 12.688 1 98.12 98 ASP B CA 1
ATOM 1785 C C . ASP B 1 98 ? -6.617 8.164 11.57 1 98.12 98 ASP B C 1
ATOM 1787 O O . ASP B 1 98 ? -5.641 7.438 11.758 1 98.12 98 ASP B O 1
ATOM 1791 N N . THR B 1 99 ? -6.906 8.797 10.453 1 98.56 99 THR B N 1
ATOM 1792 C CA . THR B 1 99 ? -6.074 8.617 9.266 1 98.56 99 THR B CA 1
ATOM 1793 C C . THR B 1 99 ? -4.656 9.125 9.516 1 98.56 99 THR B C 1
ATOM 1795 O O . THR B 1 99 ? -3.682 8.438 9.203 1 98.56 99 THR B O 1
ATOM 1798 N N . GLU B 1 100 ? -4.559 10.211 10.141 1 98.56 100 GLU B N 1
ATOM 1799 C CA . GLU B 1 100 ? -3.26 10.789 10.477 1 98.56 100 GLU B CA 1
ATOM 1800 C C . GLU B 1 100 ? -2.51 9.914 11.477 1 98.56 100 GLU B C 1
ATOM 1802 O O . GLU B 1 100 ? -1.318 9.648 11.305 1 98.56 100 GLU B O 1
ATOM 1807 N N . SER B 1 101 ? -3.217 9.523 12.5 1 97.69 101 SER B N 1
ATOM 1808 C CA . SER B 1 101 ? -2.619 8.664 13.516 1 97.69 101 SER B CA 1
ATOM 1809 C C . SER B 1 101 ? -2.1 7.363 12.906 1 97.69 101 SER B C 1
ATOM 1811 O O . SER B 1 101 ? -1.032 6.879 13.289 1 97.69 101 SER B O 1
ATOM 1813 N N . LEU B 1 102 ? -2.871 6.852 12 1 97.19 102 LEU B N 1
ATOM 1814 C CA . LEU B 1 102 ? -2.475 5.617 11.336 1 97.19 102 LEU B CA 1
ATOM 1815 C C . LEU B 1 102 ? -1.199 5.82 10.523 1 97.19 102 LEU B C 1
ATOM 1817 O O . LEU B 1 102 ? -0.274 5.012 10.594 1 97.19 102 LEU B O 1
ATOM 1821 N N . MET B 1 103 ? -1.115 6.926 9.797 1 98.12 103 MET B N 1
ATOM 1822 C CA . MET B 1 103 ? 0.045 7.168 8.945 1 98.12 103 MET B CA 1
ATOM 1823 C C . MET B 1 103 ? 1.311 7.332 9.781 1 98.12 103 MET B C 1
ATOM 1825 O O . MET B 1 103 ? 2.4 6.953 9.344 1 98.12 103 MET B O 1
ATOM 1829 N N . ARG B 1 104 ? 1.178 7.75 10.969 1 97.25 104 ARG B N 1
ATOM 1830 C CA . ARG B 1 104 ? 2.32 7.922 11.867 1 97.25 104 ARG B CA 1
ATOM 1831 C C . ARG B 1 104 ? 2.889 6.57 12.289 1 97.25 104 ARG B C 1
ATOM 1833 O O . ARG B 1 104 ? 4.059 6.477 12.664 1 97.25 104 ARG B O 1
ATOM 1840 N N . LYS B 1 105 ? 2.127 5.555 12.188 1 95.31 105 LYS B N 1
ATOM 1841 C CA . LYS B 1 105 ? 2.588 4.215 12.531 1 95.31 105 LYS B CA 1
ATOM 1842 C C . LYS B 1 105 ? 3.512 3.656 11.453 1 95.31 105 LYS B C 1
ATOM 1844 O O . LYS B 1 105 ? 4.172 2.637 11.656 1 95.31 105 LYS B O 1
ATOM 1849 N N . PHE B 1 106 ? 3.541 4.336 10.266 1 96.38 106 PHE B N 1
ATOM 1850 C CA . PHE B 1 106 ? 4.281 3.803 9.125 1 96.38 106 PHE B CA 1
ATOM 1851 C C . PHE B 1 106 ? 5.273 4.832 8.594 1 96.38 106 PHE B C 1
ATOM 1853 O O . PHE B 1 106 ? 5.156 5.281 7.453 1 96.38 106 PHE B O 1
ATOM 1860 N N . PRO B 1 107 ? 6.34 5.066 9.375 1 96.19 107 PRO B N 1
ATOM 1861 C CA . PRO B 1 107 ? 7.285 6.109 8.977 1 96.19 107 PRO B CA 1
ATOM 1862 C C . PRO B 1 107 ? 8.117 5.719 7.754 1 96.19 107 PRO B C 1
ATOM 1864 O O . PRO B 1 107 ? 8.766 6.574 7.145 1 96.19 107 PRO B O 1
ATOM 1867 N N . ARG B 1 108 ? 8.125 4.453 7.336 1 96.75 108 ARG B N 1
ATOM 1868 C CA . ARG B 1 108 ? 8.812 4.031 6.125 1 96.75 108 ARG B CA 1
ATOM 1869 C C . ARG B 1 108 ? 7.977 4.32 4.883 1 96.75 108 ARG B C 1
ATOM 1871 O O . ARG B 1 108 ? 8.492 4.293 3.762 1 96.75 108 ARG B O 1
ATOM 1878 N N . LEU B 1 109 ? 6.719 4.645 5.07 1 98.5 109 LEU B N 1
ATOM 1879 C CA . LEU B 1 109 ? 5.816 4.84 3.941 1 98.5 109 LEU B CA 1
ATOM 1880 C C . LEU B 1 109 ? 5.422 6.309 3.812 1 98.5 109 LEU B C 1
ATOM 1882 O O . LEU B 1 109 ? 5.234 6.809 2.703 1 98.5 109 LEU B O 1
ATOM 1886 N N . PHE B 1 110 ? 5.336 6.938 5.004 1 98.5 110 PHE B N 1
ATOM 1887 C CA . PHE B 1 110 ? 4.699 8.25 4.988 1 98.5 110 PHE B CA 1
ATOM 1888 C C . PHE B 1 110 ? 5.512 9.258 5.793 1 98.5 110 PHE B C 1
ATOM 1890 O O . PHE B 1 110 ? 6.043 8.922 6.855 1 98.5 110 PHE B O 1
ATOM 1897 N N . ARG B 1 111 ? 5.508 10.469 5.277 1 98.31 111 ARG B N 1
ATOM 1898 C CA . ARG B 1 111 ? 6.172 11.562 5.969 1 98.31 111 ARG B CA 1
ATOM 1899 C C . ARG B 1 111 ? 5.309 12.82 5.957 1 98.31 111 ARG B C 1
ATOM 1901 O O . ARG B 1 111 ? 4.75 13.188 4.922 1 98.31 111 ARG B O 1
ATOM 1908 N N . GLU B 1 112 ? 5.172 13.383 7.082 1 97.94 112 GLU B N 1
ATOM 1909 C CA . GLU B 1 112 ? 4.516 14.688 7.18 1 97.94 112 GLU B CA 1
ATOM 1910 C C . GLU B 1 112 ? 5.445 15.805 6.723 1 97.94 112 GLU B C 1
ATOM 1912 O O . GLU B 1 112 ? 6.617 15.844 7.098 1 97.94 112 GLU B O 1
ATOM 1917 N N . GLU B 1 113 ? 4.934 16.625 5.875 1 96.12 113 GLU B N 1
ATOM 1918 C CA . GLU B 1 113 ? 5.711 17.766 5.375 1 96.12 113 GLU B CA 1
ATOM 1919 C C . GLU B 1 113 ? 4.934 19.062 5.496 1 96.12 113 GLU B C 1
ATOM 1921 O O . GLU B 1 113 ? 3.725 19.094 5.266 1 96.12 113 GLU B O 1
ATOM 1926 N N . SER B 1 114 ? 5.605 20 5.988 1 92.81 114 SER B N 1
ATOM 1927 C CA . SER B 1 114 ? 5.027 21.328 6.051 1 92.81 114 SER B CA 1
ATOM 1928 C C . SER B 1 114 ? 5.609 22.234 4.973 1 92.81 114 SER B C 1
ATOM 1930 O O . SER B 1 114 ? 6.82 22.234 4.734 1 92.81 114 SER B O 1
ATOM 1932 N N . THR B 1 115 ? 4.727 22.781 4.25 1 87.56 115 THR B N 1
ATOM 1933 C CA . THR B 1 115 ? 5.152 23.734 3.234 1 87.56 115 THR B CA 1
ATOM 1934 C C . THR B 1 115 ? 4.539 25.109 3.492 1 87.56 115 THR B C 1
ATOM 1936 O O . THR B 1 115 ? 3.518 25.219 4.172 1 87.56 115 THR B O 1
ATOM 1939 N N . GLY B 1 116 ? 5.25 26.156 2.936 1 87.5 116 GLY B N 1
ATOM 1940 C CA . GLY B 1 116 ? 4.777 27.516 3.145 1 87.5 116 GLY B CA 1
ATOM 1941 C C . GLY B 1 116 ? 5.438 28.188 4.324 1 87.5 116 GLY B C 1
ATOM 1942 O O . GLY B 1 116 ? 6.434 27.703 4.859 1 87.5 116 GLY B O 1
ATOM 1943 N N . ILE B 1 117 ? 5.215 29.422 4.426 1 86.88 117 ILE B N 1
ATOM 1944 C CA . ILE B 1 117 ? 5.793 30.219 5.504 1 86.88 117 ILE B CA 1
ATOM 1945 C C . ILE B 1 117 ? 4.691 31 6.227 1 86.88 117 ILE B C 1
ATOM 1947 O O . ILE B 1 117 ? 3.73 31.453 5.602 1 86.88 117 ILE B O 1
ATOM 1951 N N . GLY B 1 118 ? 4.836 30.984 7.527 1 87.25 118 GLY B N 1
ATOM 1952 C CA . GLY B 1 118 ? 3.932 31.781 8.336 1 87.25 118 GLY B CA 1
ATOM 1953 C C . GLY B 1 118 ? 2.479 31.375 8.195 1 87.25 118 GLY B C 1
ATOM 1954 O O . GLY B 1 118 ? 2.143 30.188 8.367 1 87.25 118 GLY B O 1
ATOM 1955 N N . ALA B 1 119 ? 1.663 32.375 7.793 1 88.75 119 ALA B N 1
ATOM 1956 C CA . ALA B 1 119 ? 0.216 32.188 7.715 1 88.75 119 ALA B CA 1
ATOM 1957 C C . ALA B 1 119 ? -0.156 31.219 6.586 1 88.75 119 ALA B C 1
ATOM 1959 O O . ALA B 1 119 ? -1.271 30.703 6.555 1 88.75 119 ALA B O 1
ATOM 1960 N N . THR B 1 120 ? 0.793 30.859 5.605 1 89.12 120 THR B N 1
ATOM 1961 C CA . THR B 1 120 ? 0.501 30.016 4.445 1 89.12 120 THR B CA 1
ATOM 1962 C C . THR B 1 120 ? 1.026 28.594 4.66 1 89.12 120 THR B C 1
ATOM 1964 O O . THR B 1 120 ? 1.1 27.812 3.715 1 89.12 120 THR B O 1
ATOM 1967 N N . LEU B 1 121 ? 1.38 28.25 5.953 1 90.44 121 LEU B N 1
ATOM 1968 C CA . LEU B 1 121 ? 1.918 26.922 6.238 1 90.44 121 LEU B CA 1
ATOM 1969 C C . LEU B 1 121 ? 0.857 25.844 6.027 1 90.44 121 LEU B C 1
ATOM 1971 O O . LEU B 1 121 ? -0.23 25.922 6.605 1 90.44 121 LEU B O 1
ATOM 1975 N N . GLU B 1 122 ? 1.14 24.938 5.035 1 92.94 122 GLU B N 1
ATOM 1976 C CA . GLU B 1 122 ? 0.265 23.797 4.742 1 92.94 122 GLU B CA 1
ATOM 1977 C C . GLU B 1 122 ? 0.929 22.484 5.117 1 92.94 122 GLU B C 1
ATOM 1979 O O . GLU B 1 122 ? 2.111 22.266 4.84 1 92.94 122 GLU B O 1
ATOM 1984 N N . LYS B 1 123 ? 0.193 21.703 5.859 1 95.69 123 LYS B N 1
ATOM 1985 C CA . LYS B 1 123 ? 0.646 20.359 6.223 1 95.69 123 LYS B CA 1
ATOM 1986 C C . LYS B 1 123 ? 0.184 19.328 5.203 1 95.69 123 LYS B C 1
ATOM 1988 O O . LYS B 1 123 ? -0.999 19.266 4.859 1 95.69 123 LYS B O 1
ATOM 1993 N N . LYS B 1 124 ? 1.121 18.594 4.703 1 97.81 124 LYS B N 1
ATOM 1994 C CA . LYS B 1 124 ? 0.848 17.531 3.74 1 97.81 124 LYS B CA 1
ATOM 1995 C C . LYS B 1 124 ? 1.546 16.234 4.137 1 97.81 124 LYS B C 1
ATOM 1997 O O . LYS B 1 124 ? 2.41 16.234 5.016 1 97.81 124 LYS B O 1
ATOM 2002 N N . TRP B 1 125 ? 1.044 15.219 3.607 1 98.62 125 TRP B N 1
ATOM 2003 C CA . TRP B 1 125 ? 1.682 13.914 3.736 1 98.62 125 TRP B CA 1
ATOM 2004 C C . TRP B 1 125 ? 2.18 13.414 2.385 1 98.62 125 TRP B C 1
ATOM 2006 O O . TRP B 1 125 ? 1.495 13.57 1.369 1 98.62 125 TRP B O 1
ATOM 2016 N N . ALA B 1 126 ? 3.391 12.867 2.426 1 98.75 126 ALA B N 1
ATOM 2017 C CA . ALA B 1 126 ? 4.012 12.352 1.209 1 98.75 126 ALA B CA 1
ATOM 2018 C C . ALA B 1 126 ? 4.363 10.875 1.353 1 98.75 126 ALA B C 1
ATOM 2020 O O . ALA B 1 126 ? 4.621 10.391 2.461 1 98.75 126 ALA B O 1
ATOM 2021 N N . PHE B 1 127 ? 4.324 10.125 0.224 1 98.75 127 PHE B N 1
ATOM 2022 C CA . PHE B 1 127 ? 4.809 8.758 0.151 1 98.75 127 PHE B CA 1
ATOM 2023 C C . PHE B 1 127 ? 6.324 8.719 0.009 1 98.75 127 PHE B C 1
ATOM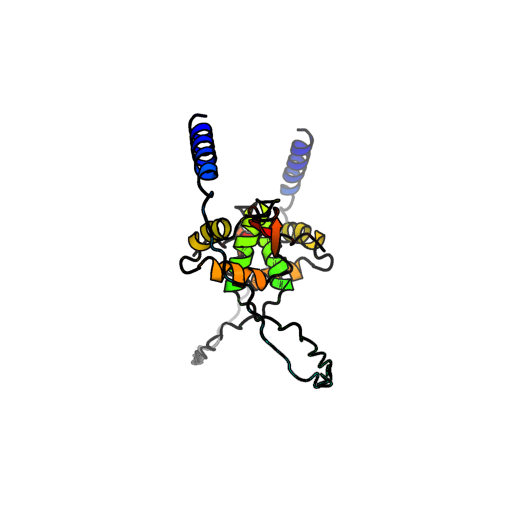 2025 O O . PHE B 1 127 ? 6.887 9.391 -0.86 1 98.75 127 PHE B O 1
ATOM 2032 N N . VAL B 1 128 ? 6.941 7.941 0.834 1 98.5 128 VAL B N 1
ATOM 2033 C CA . VAL B 1 128 ? 8.398 7.918 0.801 1 98.5 128 VAL B CA 1
ATOM 2034 C C . VAL B 1 128 ? 8.891 6.473 0.725 1 98.5 128 VAL B C 1
ATOM 2036 O O . VAL B 1 128 ? 10.039 6.18 1.072 1 98.5 128 VAL B O 1
ATOM 2039 N N . GLY B 1 129 ? 8.102 5.562 0.291 1 98.31 129 GLY B N 1
ATOM 2040 C CA . GLY B 1 129 ? 8.375 4.137 0.34 1 98.31 129 GLY B CA 1
ATOM 2041 C C . GLY B 1 129 ? 9.523 3.723 -0.563 1 98.31 129 GLY B C 1
ATOM 2042 O O . GLY B 1 129 ? 10.078 2.633 -0.409 1 98.31 129 GLY B O 1
ATOM 2043 N N . PHE B 1 130 ? 9.867 4.574 -1.468 1 97.88 130 PHE B N 1
ATOM 2044 C CA . PHE B 1 130 ? 10.945 4.219 -2.387 1 97.88 130 PHE B CA 1
ATOM 2045 C C . PHE B 1 130 ? 12.273 4.793 -1.912 1 97.88 130 PHE B C 1
ATOM 2047 O O . PHE B 1 130 ? 13.32 4.539 -2.518 1 97.88 130 PHE B O 1
ATOM 2054 N N . LYS B 1 131 ? 12.055 5.566 -0.778 1 87.62 131 LYS B N 1
ATOM 2055 C CA . LYS B 1 131 ? 13.242 6.289 -0.34 1 87.62 131 LYS B CA 1
ATOM 2056 C C . LYS B 1 131 ? 13.984 5.523 0.753 1 87.62 131 LYS B C 1
ATOM 2058 O O . LYS B 1 131 ? 13.359 4.895 1.608 1 87.62 131 LYS B O 1
ATOM 2063 N N . ASN B 1 132 ? 15.188 4.922 0.608 1 65 132 ASN B N 1
ATOM 2064 C CA . ASN B 1 132 ? 16.031 4.301 1.63 1 65 132 ASN B CA 1
ATOM 2065 C C . ASN B 1 132 ? 16.766 5.348 2.457 1 65 132 ASN B C 1
ATOM 2067 O O . ASN B 1 132 ? 17.125 6.406 1.946 1 65 132 ASN B O 1
#

pLDDT: mean 70.42, std 31.54, range [19.88, 98.94]

InterPro domains:
  IPR038876 Ecto-NOX disulfide-thiol exchanger 1/2 [PTHR16001] (41-131)
  IPR060245 Ecto-NOX disulfide-thiol exchanger 1/2, C-terminal helix-turn-helix domain [PF27602] (60-124)

Foldseek 3Di:
DVVVVVVVVVVVVVPPPPDDDDDDPDDDDDDDDDPPPPPPPPPCPVPVVPVPPPPQDPVLVVLLVQLLVVQVVVAPFDALVVSCVRSCVPVVVDDSVNSVVSVVSCPLFKDWDWDDDDPPTGIGMHGCNVPD/DVVVVVVVVVVVVVPPPPPDDPDDPDDDDDDDDDDPVPPPPPPCPVPVVPVPPPPQDPVLVVLLVQLLVVQVVVQPFDALVVSCVRSCVPVVVDDSVNSVVSVVSCPLFKDWDWDDDDPPTGIGMHGCNVPD